Protein AF-A0A1H8DHW6-F1 (afdb_monomer)

Solvent-accessible surface area (backbone atoms only — not comparable to full-atom values): 16477 Å² total; per-residue (Å²): 138,84,84,82,81,83,79,81,78,80,80,76,84,73,83,72,82,69,80,71,94,59,62,67,51,72,72,37,67,59,68,82,44,75,45,53,54,30,43,64,48,101,46,57,50,52,42,56,65,79,41,54,76,14,34,37,34,41,39,37,49,48,101,82,37,61,50,39,66,55,41,48,68,57,51,52,50,49,44,64,73,52,37,82,56,40,43,66,33,37,35,24,57,67,58,52,59,70,58,52,50,50,51,41,51,53,31,40,76,71,77,54,64,71,70,62,27,27,33,33,54,49,74,60,63,57,57,38,49,73,76,95,56,80,39,34,29,40,34,26,41,35,82,37,28,28,52,43,60,36,42,62,86,65,76,41,70,67,51,50,54,43,42,71,73,66,70,50,72,70,93,63,83,52,68,66,82,78,63,89,80,53,95,79,63,79,87,72,72,87,74,74,82,64,87,79,71,82,76,95,66,88,71,76,82,77,84,79,84,89,71,79,82,50,95,54,50,63,72,43,81,45,82,47,86,63,68,99,86,51,82,46,77,46,74,35,67,58,53,70,69,57,49,50,51,55,51,52,53,50,34,53,74,71,72,46,75,73,69,81,82,80,78,82,128

Secondary structure (DSSP, 8-state):
-----------------PPPSS---TTPBPP--EE-SEESSSSS-EEGGGGTTSEEEEEE--TT-HHHHHHHHHHHHHHHHHGGGEEEEEE--SS-HHHHHHHHHHHHHTT----S-EE-S-SSHHHHS--SSSSEEEEE-TTSBEEEEE-GGG--HHHHHHHHHH------------S---SS--S--SS---SSS--SS-------------TTS-SEEEEEE-STT-EEEEEES--HHHHHHHHHHHHHHTT----GGG---

Sequence (265 aa):
MMLCMEMFGIGANSYAQTKPSRALQIGDTVPNLSLGTIINYKKKSAQIKDFQGKMLILDFWTTTCGGCLASFPKLQHLQKKFGDRIQMMLVTDYKDKAYNQAFFNKRKKIGKPVTLPSVVEDTLLKQYFPIDGLPHVVWIDGRSVVRAITNGSTLTEDHILEMLKNAVVPTFRMKKKLVKFDRHTLENPYIIRYPEGKPEHGLPGIRSVFTGYIDSLHNRMYYLHQRADFTRIFFSNTSVPEMVRQIGALAYFSGDSLSADYLTY

Nearest PDB structures (foldseek):
  5xbr-assembly1_A  TM=7.738E-01  e=2.255E-06  Pyrococcus horikoshii OT3
  4pq1-assembly1_A  TM=7.530E-01  e=5.062E-06  Corynebacterium diphtheriae NCTC 13129
  6p0w-assembly1_A-2  TM=7.476E-01  e=1.136E-05  Pseudomonas aeruginosa UCBPP-PA14
  1o81-assembly1_A  TM=6.791E-01  e=6.894E-05  Crithidia fasciculata
  1o8x-assembly1_A  TM=6.814E-01  e=1.134E-04  Crithidia fasciculata

pLDDT: mean 72.98, std 23.02, range [27.52, 97.81]

Radius of gyration: 24.12 Å; Cα contacts (8 Å, |Δi|>4): 334; chains: 1; bounding box: 50×52×105 Å

Foldseek 3Di:
DDDDDDDPDPPPPPPPPDQDPAADDAFDFDPFDKLAQKDLDPDRIDTLLVLAQAKEKEWEDDLPPQLSLLCQVVVVVLCVVCPSNYAYEYEYLYDDPVVVVVSQVVCVVVVRHRNHMYRYNDDHVCSNPPDPDPRWMWIAHSRRGTRAIAHSVCPDPVQSVVCSPPVHHPPHPGPPPPDPPDPPDPPDQPDDPDPDDDDPDDDAPDRDDDDDADPSDDFDWDWDDDDDPHIDIDTHRADPLRVVVVVQVVCVVVVNNPDPPPPDD

Structure (mmCIF, N/CA/C/O backbone):
data_AF-A0A1H8DHW6-F1
#
_entry.id   AF-A0A1H8DHW6-F1
#
loop_
_atom_site.group_PDB
_atom_site.id
_atom_site.type_symbol
_atom_site.label_atom_id
_atom_site.label_alt_id
_atom_site.label_comp_id
_atom_site.label_asym_id
_atom_site.label_entity_id
_atom_site.label_seq_id
_atom_site.pdbx_PDB_ins_code
_atom_site.Cartn_x
_atom_site.Cartn_y
_atom_site.Cartn_z
_atom_site.occupancy
_atom_site.B_iso_or_equiv
_atom_site.auth_seq_id
_atom_site.auth_comp_id
_atom_site.auth_asym_id
_atom_site.auth_atom_id
_atom_site.pdbx_PDB_model_num
ATOM 1 N N . MET A 1 1 ? -0.323 -4.929 65.716 1.00 37.78 1 MET A N 1
ATOM 2 C CA . MET A 1 1 ? 0.746 -4.434 64.824 1.00 37.78 1 MET A CA 1
ATOM 3 C C . MET A 1 1 ? 0.341 -4.802 63.403 1.00 37.78 1 MET A C 1
ATOM 5 O O . MET A 1 1 ? 0.378 -5.973 63.060 1.00 37.78 1 MET A O 1
ATOM 9 N N . MET A 1 2 ? -0.223 -3.850 62.658 1.00 38.09 2 MET A N 1
ATOM 10 C CA . MET A 1 2 ? -0.861 -4.070 61.354 1.00 38.09 2 MET A CA 1
ATOM 11 C C . MET A 1 2 ? 0.156 -3.703 60.267 1.00 38.09 2 MET A C 1
ATOM 13 O O . MET A 1 2 ? 0.529 -2.540 60.152 1.00 38.09 2 MET A O 1
ATOM 17 N N . LEU A 1 3 ? 0.677 -4.701 59.550 1.00 33.00 3 LEU A N 1
ATOM 18 C CA . LEU A 1 3 ? 1.643 -4.501 58.467 1.00 33.00 3 LEU A CA 1
ATOM 19 C C . LEU A 1 3 ? 0.874 -4.139 57.183 1.00 33.00 3 LEU A C 1
ATOM 21 O O . LEU A 1 3 ? 0.298 -5.014 56.539 1.00 33.00 3 LEU A O 1
ATOM 25 N N . CYS A 1 4 ? 0.847 -2.856 56.817 1.00 35.75 4 CYS A N 1
ATOM 26 C CA . CYS A 1 4 ? 0.472 -2.424 55.469 1.00 35.75 4 CYS A CA 1
ATOM 27 C C . CYS A 1 4 ? 1.682 -2.613 54.549 1.00 35.75 4 CYS A C 1
ATOM 29 O O . CYS A 1 4 ? 2.698 -1.943 54.716 1.00 35.75 4 CYS A O 1
ATOM 31 N N . MET A 1 5 ? 1.576 -3.532 53.591 1.00 36.72 5 MET A N 1
ATOM 32 C CA . MET A 1 5 ? 2.580 -3.732 52.550 1.00 36.72 5 MET A CA 1
ATOM 33 C C . MET A 1 5 ? 2.103 -3.018 51.283 1.00 36.72 5 MET A C 1
ATOM 35 O O . MET A 1 5 ? 1.249 -3.524 50.558 1.00 36.72 5 MET A O 1
ATOM 39 N N . GLU A 1 6 ? 2.614 -1.813 51.041 1.00 38.31 6 GLU A N 1
ATOM 40 C CA . GLU A 1 6 ? 2.371 -1.091 49.793 1.00 38.31 6 GLU A CA 1
ATOM 41 C C . GLU A 1 6 ? 3.211 -1.716 48.674 1.00 38.31 6 GLU A C 1
ATOM 43 O O . GLU A 1 6 ? 4.436 -1.592 48.640 1.00 38.31 6 GLU A O 1
ATOM 48 N N . MET A 1 7 ? 2.556 -2.412 47.743 1.00 38.88 7 MET A N 1
ATOM 49 C CA . MET A 1 7 ? 3.197 -2.830 46.499 1.00 38.88 7 MET A CA 1
ATOM 50 C C . MET A 1 7 ? 3.196 -1.666 45.507 1.00 38.88 7 MET A C 1
ATOM 52 O O . MET A 1 7 ? 2.199 -1.403 44.836 1.00 38.88 7 MET A O 1
ATOM 56 N N . PHE A 1 8 ? 4.342 -1.002 45.366 1.00 40.97 8 PHE A N 1
ATOM 57 C CA . PHE A 1 8 ? 4.616 -0.154 44.210 1.00 40.97 8 PHE A CA 1
ATOM 58 C C . PHE A 1 8 ? 4.794 -1.036 42.967 1.00 40.97 8 PHE A C 1
ATOM 60 O O . PHE A 1 8 ? 5.853 -1.615 42.725 1.00 40.97 8 PHE A O 1
ATOM 67 N N . GLY A 1 9 ? 3.731 -1.156 42.172 1.00 37.03 9 GLY A N 1
ATOM 68 C CA . GLY A 1 9 ? 3.780 -1.785 40.858 1.00 37.03 9 GLY A CA 1
ATOM 69 C C . GLY A 1 9 ? 4.560 -0.916 39.873 1.00 37.03 9 GLY A C 1
ATOM 70 O O . GLY A 1 9 ? 4.046 0.082 39.372 1.00 37.03 9 GLY A O 1
ATOM 71 N N . ILE A 1 10 ? 5.797 -1.303 39.562 1.00 45.41 10 ILE A N 1
ATOM 72 C CA . ILE A 1 10 ? 6.565 -0.713 38.461 1.00 45.41 10 ILE A CA 1
ATOM 73 C C . ILE A 1 10 ? 5.971 -1.238 37.148 1.00 45.41 10 ILE A C 1
ATOM 75 O O . ILE A 1 10 ? 6.284 -2.334 36.686 1.00 45.41 10 ILE A O 1
ATOM 79 N N . GLY A 1 11 ? 5.081 -0.452 36.544 1.00 42.06 11 GLY A N 1
ATOM 80 C CA . GLY A 1 11 ? 4.550 -0.698 35.205 1.00 42.06 11 GLY A CA 1
ATOM 81 C C . GLY A 1 11 ? 5.597 -0.410 34.130 1.00 42.06 11 GLY A C 1
ATOM 82 O O . GLY A 1 11 ? 5.591 0.657 33.521 1.00 42.06 11 GLY A O 1
ATOM 83 N N . ALA A 1 12 ? 6.492 -1.360 33.867 1.00 39.69 12 ALA A N 1
ATOM 84 C CA . ALA A 1 12 ? 7.371 -1.305 32.706 1.00 39.69 12 ALA A CA 1
ATOM 85 C C . ALA A 1 12 ? 6.603 -1.753 31.448 1.00 39.69 12 ALA A C 1
ATOM 87 O O . ALA A 1 12 ? 6.601 -2.928 31.087 1.00 39.69 12 ALA A O 1
ATOM 88 N N . ASN A 1 13 ? 5.967 -0.812 30.743 1.00 42.09 13 ASN A N 1
ATOM 89 C CA . ASN A 1 13 ? 5.524 -1.026 29.361 1.00 42.09 13 ASN A CA 1
AT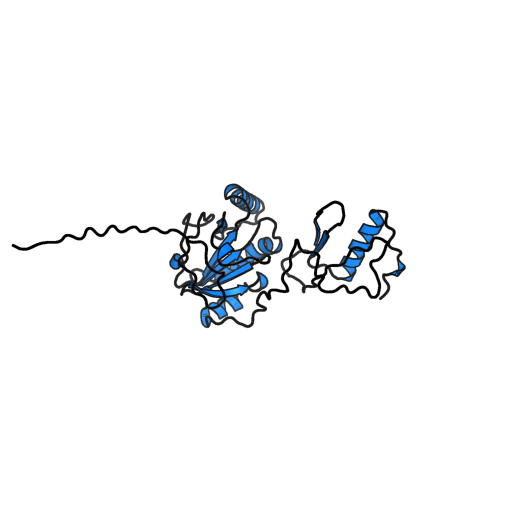OM 90 C C . ASN A 1 13 ? 6.747 -1.042 28.428 1.00 42.09 13 ASN A C 1
ATOM 92 O O . ASN A 1 13 ? 7.007 -0.090 27.693 1.00 42.09 13 ASN A O 1
ATOM 96 N N . SER A 1 14 ? 7.517 -2.129 28.466 1.00 32.84 14 SER A N 1
ATOM 97 C CA . SER A 1 14 ? 8.557 -2.397 27.476 1.00 32.84 14 SER A CA 1
ATOM 98 C C . SER A 1 14 ? 7.906 -2.998 26.230 1.00 32.84 14 SER A C 1
ATOM 100 O O . SER A 1 14 ? 7.757 -4.211 26.107 1.00 32.84 14 SER A O 1
ATOM 102 N N . TYR A 1 15 ? 7.511 -2.151 25.276 1.00 46.34 15 TYR A N 1
ATOM 103 C CA . TYR A 1 15 ? 7.209 -2.595 23.911 1.00 46.34 15 TYR A CA 1
ATOM 104 C C . TYR A 1 15 ? 8.523 -2.854 23.162 1.00 46.34 15 TYR A C 1
ATOM 106 O O . TYR A 1 15 ? 8.854 -2.177 22.190 1.00 46.34 15 TYR A O 1
ATOM 114 N N . ALA A 1 16 ? 9.293 -3.834 23.630 1.00 37.75 16 ALA A N 1
ATOM 115 C CA . ALA A 1 16 ? 10.379 -4.403 22.855 1.00 37.75 16 ALA A CA 1
ATOM 116 C C . ALA A 1 16 ? 9.738 -5.206 21.715 1.00 37.75 16 ALA A C 1
ATOM 118 O O . ALA A 1 16 ? 9.224 -6.303 21.925 1.00 37.75 16 ALA A O 1
ATOM 119 N N . GLN A 1 17 ? 9.686 -4.628 20.513 1.00 58.41 17 GLN A N 1
ATOM 120 C CA . GLN A 1 17 ? 9.192 -5.327 19.329 1.00 58.41 17 GLN A CA 1
ATOM 121 C C . GLN A 1 17 ? 10.202 -6.409 18.952 1.00 58.41 17 GLN A C 1
ATOM 123 O O . GLN A 1 17 ? 11.180 -6.166 18.247 1.00 58.41 17 GLN A O 1
ATOM 128 N N . THR A 1 18 ? 9.982 -7.609 19.478 1.00 54.44 18 THR A N 1
ATOM 129 C CA . THR A 1 18 ? 10.734 -8.798 19.110 1.00 54.44 18 THR A CA 1
ATOM 130 C C . THR A 1 18 ? 10.483 -9.110 17.637 1.00 54.44 18 THR A C 1
ATOM 132 O O . THR A 1 18 ? 9.350 -9.088 17.148 1.00 54.44 18 THR A O 1
ATOM 135 N N . LYS A 1 19 ? 11.572 -9.377 16.910 1.00 60.03 19 LYS A N 1
ATOM 136 C CA . LYS A 1 19 ? 11.536 -9.922 15.550 1.00 60.03 19 LYS A CA 1
ATOM 137 C C . LYS A 1 19 ? 10.576 -11.126 15.533 1.00 60.03 19 LYS A C 1
ATOM 139 O O . LYS A 1 19 ? 10.702 -11.979 16.416 1.00 60.03 19 LYS A O 1
ATOM 144 N N . PRO A 1 20 ? 9.631 -11.217 14.581 1.00 70.25 20 PRO A N 1
ATOM 145 C CA . PRO A 1 20 ? 8.668 -12.303 14.575 1.00 70.25 20 PRO A CA 1
ATOM 146 C C . PRO A 1 20 ? 9.376 -13.644 14.410 1.00 70.25 20 PRO A C 1
ATOM 148 O O . PRO A 1 20 ? 10.281 -13.784 13.585 1.00 70.25 20 PRO A O 1
ATOM 151 N N . SER A 1 21 ? 8.938 -14.641 15.179 1.00 75.31 21 SER A N 1
ATOM 152 C CA . SER A 1 21 ? 9.443 -16.014 15.081 1.00 75.31 21 SER A CA 1
ATOM 153 C C . SER A 1 21 ? 9.066 -16.681 13.754 1.00 75.31 21 SER A C 1
ATOM 155 O O . SER A 1 21 ? 9.771 -17.580 13.297 1.00 75.31 21 SER A O 1
ATOM 157 N N . ARG A 1 22 ? 7.978 -16.231 13.111 1.00 87.75 22 ARG A N 1
ATOM 158 C CA . ARG A 1 22 ? 7.537 -16.670 11.780 1.00 87.75 22 ARG A CA 1
ATOM 159 C C . ARG A 1 22 ? 6.710 -15.605 11.056 1.00 87.75 22 ARG A C 1
ATOM 161 O O . ARG A 1 22 ? 6.122 -14.732 11.688 1.00 87.75 22 ARG A O 1
ATOM 168 N N . ALA A 1 23 ? 6.603 -15.743 9.736 1.00 89.75 23 ALA A N 1
ATOM 169 C CA . ALA A 1 23 ? 5.657 -14.985 8.919 1.00 89.75 23 ALA A CA 1
ATOM 170 C C . ALA A 1 23 ? 4.196 -15.353 9.241 1.00 89.75 23 ALA A C 1
ATOM 172 O O . ALA A 1 23 ? 3.909 -16.503 9.602 1.00 89.75 23 ALA A O 1
ATOM 173 N N . LEU A 1 24 ? 3.284 -14.391 9.074 1.00 91.00 24 LEU A N 1
ATOM 174 C CA . LEU A 1 24 ? 1.843 -14.606 9.213 1.00 91.00 24 LEU A CA 1
ATOM 175 C C . LEU A 1 24 ? 1.274 -15.263 7.963 1.00 91.00 24 LEU A C 1
ATOM 177 O O . LEU A 1 24 ? 1.704 -15.016 6.835 1.00 91.00 24 LEU A O 1
ATOM 181 N N . GLN A 1 25 ? 0.274 -16.095 8.192 1.00 88.31 25 GLN A N 1
ATOM 182 C CA . GLN A 1 25 ? -0.481 -16.816 7.188 1.00 88.31 25 GLN A CA 1
ATOM 183 C C . GLN A 1 25 ? -1.948 -16.401 7.247 1.00 88.31 25 GLN A C 1
ATOM 185 O O . GLN A 1 25 ? -2.399 -15.720 8.168 1.00 88.31 25 GLN A O 1
ATOM 190 N N . ILE A 1 26 ? -2.708 -16.823 6.242 1.00 89.44 26 ILE A N 1
ATOM 191 C CA . ILE A 1 26 ? -4.159 -16.654 6.239 1.00 89.44 26 ILE A CA 1
ATOM 192 C C . ILE A 1 26 ? -4.746 -17.376 7.457 1.00 89.44 26 ILE A C 1
ATOM 194 O O . ILE A 1 26 ? -4.406 -18.524 7.726 1.00 89.44 26 ILE A O 1
ATOM 198 N N . GLY A 1 27 ? -5.624 -16.687 8.181 1.00 88.81 27 GLY A N 1
ATOM 199 C CA . GLY A 1 27 ? -6.228 -17.150 9.426 1.00 88.81 27 GLY A CA 1
ATOM 200 C C . GLY A 1 27 ? -5.493 -16.699 10.688 1.00 88.81 27 GLY A C 1
ATOM 201 O O . GLY A 1 27 ? -6.107 -16.703 11.753 1.00 88.81 27 GLY A O 1
ATOM 202 N N . ASP A 1 28 ? -4.237 -16.251 10.591 1.00 92.19 28 ASP A N 1
ATOM 203 C CA . ASP A 1 28 ? -3.515 -15.739 11.756 1.00 92.19 28 ASP A CA 1
ATOM 204 C C . ASP A 1 28 ? -4.055 -14.373 12.199 1.00 92.19 28 ASP A C 1
ATOM 206 O O . ASP A 1 28 ? -4.372 -13.501 11.383 1.00 92.19 28 ASP A O 1
ATOM 210 N N . THR A 1 29 ? -4.077 -14.154 13.512 1.00 94.38 29 THR A N 1
ATOM 211 C CA . THR A 1 29 ? -4.293 -12.826 14.088 1.00 94.38 29 THR A CA 1
ATOM 212 C C . THR A 1 29 ? -3.007 -12.013 13.986 1.00 94.38 29 THR A C 1
ATOM 214 O O . THR A 1 29 ? -1.956 -12.415 14.484 1.00 94.38 29 THR A O 1
ATOM 217 N N . VAL A 1 30 ? -3.095 -10.841 13.364 1.00 94.75 30 VAL A N 1
ATOM 218 C CA . VAL A 1 30 ? -2.014 -9.861 13.308 1.00 94.75 30 VAL A CA 1
ATOM 219 C C . VAL A 1 30 ? -1.821 -9.282 14.713 1.00 94.75 30 VAL A C 1
ATOM 221 O O . VAL A 1 30 ? -2.775 -8.728 15.273 1.00 94.75 30 VAL A O 1
ATOM 224 N N . PRO A 1 31 ? -0.611 -9.370 15.300 1.00 93.94 31 PRO A N 1
ATOM 225 C CA . PRO A 1 31 ? -0.318 -8.710 16.565 1.00 93.94 31 PRO A CA 1
ATOM 226 C C . PRO A 1 31 ? -0.576 -7.203 16.472 1.00 93.94 31 PRO A C 1
ATOM 228 O O . PRO A 1 31 ? -0.636 -6.630 15.383 1.00 93.94 31 PRO A O 1
ATOM 231 N N . ASN A 1 32 ? -0.692 -6.520 17.610 1.00 94.25 32 ASN A N 1
ATOM 232 C CA . ASN A 1 32 ? -0.847 -5.069 17.583 1.00 94.25 32 ASN A CA 1
ATOM 233 C C . ASN A 1 32 ? 0.479 -4.371 17.219 1.00 94.25 32 ASN A C 1
ATOM 235 O O . ASN A 1 32 ? 1.215 -3.909 18.090 1.00 94.25 32 ASN A O 1
ATOM 239 N N . LEU A 1 33 ? 0.787 -4.325 15.923 1.00 92.75 33 LEU A N 1
ATOM 240 C CA . LEU A 1 33 ? 2.006 -3.738 15.376 1.00 92.75 33 LEU A CA 1
ATOM 241 C C . LEU A 1 33 ? 1.889 -2.215 15.276 1.00 92.75 33 LEU A C 1
ATOM 243 O O . LEU A 1 33 ? 0.815 -1.680 14.991 1.00 92.75 33 LEU A O 1
ATOM 247 N N . SER A 1 34 ? 3.014 -1.525 15.468 1.00 92.38 34 SER A N 1
ATOM 248 C CA . SER A 1 34 ? 3.116 -0.087 15.215 1.00 92.38 34 SER A CA 1
ATOM 249 C C . SER A 1 34 ? 3.425 0.163 13.741 1.00 92.38 34 SER A C 1
ATOM 251 O O . SER A 1 34 ? 4.427 -0.321 13.219 1.00 92.38 34 SER A O 1
ATOM 253 N N . LEU A 1 35 ? 2.572 0.938 13.081 1.00 92.94 35 LEU A N 1
ATOM 254 C CA . LEU A 1 35 ? 2.800 1.496 11.757 1.00 92.94 35 LEU A CA 1
ATOM 255 C C . LEU A 1 35 ? 3.593 2.799 11.914 1.00 92.94 35 LEU A C 1
ATOM 257 O O . LEU A 1 35 ? 3.033 3.860 12.213 1.00 92.94 35 LEU A O 1
ATOM 261 N N . GLY A 1 36 ? 4.914 2.684 11.770 1.00 87.38 36 GLY A N 1
ATOM 262 C CA . GLY A 1 36 ? 5.856 3.802 11.836 1.00 87.38 36 GLY A CA 1
ATOM 263 C C . GLY A 1 36 ? 5.773 4.718 10.614 1.00 87.38 36 GLY A C 1
ATOM 264 O O . GLY A 1 36 ? 5.263 4.323 9.574 1.00 87.38 36 GLY A O 1
ATOM 265 N N . THR A 1 37 ? 6.248 5.956 10.769 1.00 94.62 37 THR A N 1
ATOM 266 C CA . THR A 1 37 ? 6.405 6.976 9.716 1.00 94.62 37 THR A CA 1
ATOM 267 C C . THR A 1 37 ? 5.334 6.940 8.619 1.00 94.62 37 THR A C 1
ATOM 269 O O . THR A 1 37 ? 5.563 6.505 7.492 1.00 94.62 37 THR A O 1
ATOM 272 N N . ILE A 1 38 ? 4.148 7.453 8.934 1.00 96.88 38 ILE A N 1
ATOM 273 C CA . ILE A 1 38 ? 3.051 7.571 7.974 1.00 96.88 38 ILE A CA 1
ATOM 274 C C . ILE A 1 38 ? 3.062 8.963 7.336 1.00 96.88 38 ILE A C 1
ATOM 276 O O . ILE A 1 38 ? 3.099 9.986 8.028 1.00 96.88 38 ILE A O 1
ATOM 280 N N . ILE A 1 39 ? 2.999 9.003 6.007 1.00 96.00 39 ILE A N 1
ATOM 281 C CA . ILE A 1 39 ? 2.782 10.214 5.206 1.00 96.00 39 ILE A CA 1
ATOM 282 C C . ILE A 1 39 ? 1.391 10.194 4.565 1.00 96.00 39 ILE A C 1
ATOM 284 O O . ILE A 1 39 ? 0.783 9.135 4.421 1.00 96.00 39 ILE A O 1
ATOM 288 N N . ASN A 1 40 ? 0.878 11.371 4.189 1.00 94.12 40 ASN A N 1
ATOM 289 C CA . ASN A 1 40 ? -0.479 11.552 3.646 1.00 94.12 40 ASN A CA 1
ATOM 290 C C . ASN A 1 40 ? -1.590 11.008 4.563 1.00 94.12 40 ASN A C 1
ATOM 292 O O . ASN A 1 40 ? -2.617 10.517 4.101 1.00 94.12 40 ASN A O 1
ATOM 296 N N . TYR A 1 41 ? -1.386 11.099 5.877 1.00 95.38 41 TYR A N 1
ATOM 297 C CA . TYR A 1 41 ? -2.359 10.684 6.878 1.00 95.38 41 TYR A CA 1
ATOM 298 C C . TYR A 1 41 ? -2.479 11.721 7.987 1.00 95.38 41 TYR A C 1
ATOM 300 O O . TYR A 1 41 ? -1.552 12.487 8.246 1.00 95.38 41 TYR A O 1
ATOM 308 N N . LYS A 1 42 ? -3.627 11.716 8.673 1.00 93.19 42 LYS A N 1
ATOM 309 C CA . LYS A 1 42 ? -3.907 12.617 9.801 1.00 93.19 42 LYS A CA 1
ATOM 310 C C . LYS A 1 42 ? -2.926 12.446 10.966 1.00 93.19 42 LYS A C 1
ATOM 312 O O . LYS A 1 42 ? -2.640 13.404 11.673 1.00 93.19 42 LYS A O 1
ATOM 317 N N . LYS A 1 43 ? -2.413 11.229 11.166 1.00 94.38 43 LYS A N 1
ATOM 318 C CA . LYS A 1 43 ? -1.412 10.899 12.187 1.00 94.38 43 LYS A CA 1
ATOM 319 C C . LYS A 1 43 ? -0.103 10.491 11.512 1.00 94.38 43 LYS A C 1
ATOM 321 O O . LYS A 1 43 ? -0.122 9.889 10.445 1.00 94.38 43 LYS A O 1
ATOM 326 N N . LYS A 1 44 ? 1.028 10.772 12.164 1.00 95.25 44 LYS A N 1
ATOM 327 C CA . LYS A 1 44 ? 2.367 10.360 11.695 1.00 95.25 44 LYS A CA 1
ATOM 328 C C . LYS A 1 44 ? 2.705 8.900 12.025 1.00 95.25 44 LYS A C 1
ATOM 330 O O . LYS A 1 44 ? 3.724 8.397 11.565 1.00 95.25 44 LYS A O 1
ATOM 335 N N . SER A 1 45 ? 1.873 8.242 12.823 1.00 95.31 45 SER A N 1
ATOM 336 C CA . SER A 1 45 ? 1.957 6.828 13.182 1.00 95.31 45 SER A CA 1
ATOM 337 C C . SER A 1 45 ? 0.563 6.305 13.536 1.00 95.31 45 SER A C 1
ATOM 339 O O . SER A 1 45 ? -0.354 7.086 13.817 1.00 95.31 45 SER A O 1
ATOM 341 N N . ALA A 1 46 ? 0.396 4.990 13.490 1.00 96.06 46 ALA A N 1
ATOM 342 C CA . ALA A 1 46 ? -0.824 4.295 13.889 1.00 96.06 46 ALA A CA 1
ATOM 343 C C . ALA A 1 46 ? -0.470 2.906 14.426 1.00 96.06 46 ALA A C 1
ATOM 345 O O . ALA A 1 46 ? 0.672 2.469 14.321 1.00 96.06 46 ALA A O 1
ATOM 346 N N . GLN A 1 47 ? -1.440 2.195 14.979 1.00 95.69 47 GLN A N 1
ATOM 347 C CA . GLN A 1 47 ? -1.307 0.785 15.332 1.00 95.69 47 GLN A CA 1
ATOM 348 C C . GLN A 1 47 ? -2.335 -0.051 14.572 1.00 95.69 47 GLN A C 1
ATOM 350 O O . GLN A 1 47 ? -3.375 0.469 14.177 1.00 95.69 47 GLN A O 1
ATOM 355 N N . ILE A 1 48 ? -2.085 -1.351 14.393 1.00 94.38 48 ILE A N 1
ATOM 356 C CA . ILE A 1 48 ? -3.057 -2.251 13.742 1.00 94.38 48 ILE A CA 1
ATOM 357 C C . ILE A 1 48 ? -4.428 -2.171 14.430 1.00 94.38 48 ILE A C 1
ATOM 359 O O . ILE A 1 48 ? -5.451 -2.111 13.749 1.00 94.38 48 ILE A O 1
ATOM 363 N N . LYS A 1 49 ? -4.463 -2.069 15.768 1.00 94.25 49 LYS A N 1
ATOM 364 C CA . LYS A 1 49 ? -5.723 -1.938 16.513 1.00 94.25 49 LYS A CA 1
ATOM 365 C C . LYS A 1 49 ? -6.508 -0.653 16.225 1.00 94.25 49 LYS A C 1
ATOM 367 O O . LYS A 1 49 ? -7.713 -0.640 16.447 1.00 94.25 49 LYS A O 1
ATOM 372 N N . ASP A 1 50 ? -5.870 0.402 15.706 1.00 95.06 50 ASP A N 1
ATOM 373 C CA . ASP A 1 50 ? -6.559 1.654 15.350 1.00 95.06 50 ASP A CA 1
ATOM 374 C C . ASP A 1 50 ? -7.551 1.462 14.188 1.00 95.06 50 ASP A C 1
ATOM 376 O O . ASP A 1 50 ? -8.371 2.341 13.918 1.00 95.06 50 ASP A O 1
ATOM 380 N N . PHE A 1 51 ? -7.470 0.323 13.493 1.00 95.12 51 PHE A N 1
ATOM 381 C CA . PHE A 1 51 ? -8.322 -0.040 12.364 1.00 95.12 51 PHE A CA 1
ATOM 382 C C . PHE A 1 51 ? -9.322 -1.155 12.699 1.00 95.12 51 PHE A C 1
ATOM 384 O O . PHE A 1 51 ? -9.961 -1.688 11.794 1.00 95.12 51 PHE A O 1
ATOM 391 N N . GLN A 1 52 ? -9.490 -1.505 13.981 1.00 93.38 52 GLN A N 1
ATOM 392 C CA . GLN A 1 52 ? -10.515 -2.461 14.405 1.00 93.38 52 GLN A CA 1
ATOM 393 C C . GLN A 1 52 ? -11.912 -2.038 13.935 1.00 93.38 52 GLN A C 1
ATOM 395 O O . GLN A 1 52 ? -12.243 -0.854 13.860 1.00 93.38 52 GLN A O 1
ATOM 400 N N . GLY A 1 53 ? -12.727 -3.028 13.575 1.00 93.69 53 GLY A N 1
ATOM 401 C CA . GLY A 1 53 ? -14.045 -2.820 12.970 1.00 93.69 53 GLY A CA 1
ATOM 402 C C . GLY A 1 53 ? -14.022 -2.396 11.495 1.00 93.69 53 GLY A C 1
ATOM 403 O O . GLY A 1 53 ? -15.077 -2.375 10.866 1.00 93.69 53 GLY A O 1
ATOM 404 N N . LYS A 1 54 ? -12.848 -2.111 10.916 1.00 94.88 54 LYS A N 1
ATOM 405 C CA . LYS A 1 54 ? -12.671 -1.799 9.491 1.00 94.88 54 LYS A CA 1
ATOM 406 C C . LYS A 1 54 ? -11.852 -2.886 8.810 1.00 94.88 54 LYS A C 1
ATOM 408 O O . LYS A 1 54 ? -11.043 -3.559 9.439 1.00 94.88 54 LYS A O 1
ATOM 413 N N . MET A 1 55 ? -12.019 -3.033 7.502 1.00 95.56 55 MET A N 1
ATOM 414 C CA . MET A 1 55 ? -11.107 -3.855 6.714 1.00 95.56 55 MET A CA 1
ATOM 415 C C . MET A 1 55 ? -9.827 -3.080 6.415 1.00 95.56 55 MET A C 1
ATOM 417 O O . MET A 1 55 ? -9.856 -2.106 5.665 1.00 95.56 55 MET A O 1
ATOM 421 N N . LEU A 1 56 ? -8.704 -3.512 6.974 1.00 97.19 56 LEU A N 1
ATOM 422 C CA . LEU A 1 56 ? -7.398 -2.934 6.695 1.00 97.19 56 LEU A CA 1
ATOM 423 C C . LEU A 1 56 ? -6.760 -3.652 5.500 1.00 97.19 56 LEU A C 1
ATOM 425 O O . LEU A 1 56 ? -6.560 -4.864 5.513 1.00 97.19 56 LEU A O 1
ATOM 429 N N . ILE A 1 57 ? -6.428 -2.892 4.463 1.00 97.25 57 ILE A N 1
ATOM 430 C CA . ILE A 1 57 ? -5.796 -3.377 3.238 1.00 97.25 57 ILE A CA 1
ATOM 431 C C . ILE A 1 57 ? -4.404 -2.757 3.158 1.00 97.25 57 ILE A C 1
ATOM 433 O O . ILE A 1 57 ? -4.275 -1.540 3.017 1.00 97.25 57 ILE A O 1
ATOM 437 N N . LEU A 1 58 ? -3.370 -3.591 3.239 1.00 97.44 58 LEU A N 1
ATOM 438 C CA . LEU A 1 58 ? -1.977 -3.179 3.079 1.00 97.44 58 LEU A CA 1
ATOM 439 C C . LEU A 1 58 ? -1.541 -3.475 1.641 1.00 97.44 58 LEU A C 1
ATOM 441 O O . LEU A 1 58 ? -1.491 -4.642 1.258 1.00 97.44 58 LEU A O 1
ATOM 445 N N . ASP A 1 59 ? -1.225 -2.447 0.856 1.00 96.25 59 ASP A N 1
ATOM 446 C CA . ASP A 1 59 ? -0.681 -2.596 -0.501 1.00 96.25 59 ASP A CA 1
ATOM 447 C C . ASP A 1 59 ? 0.798 -2.201 -0.510 1.00 96.25 59 ASP A C 1
ATOM 449 O O . ASP A 1 59 ? 1.162 -1.031 -0.343 1.00 96.25 59 ASP A O 1
ATOM 453 N N . PHE A 1 60 ? 1.659 -3.203 -0.659 1.00 95.62 60 PHE A N 1
ATOM 454 C CA . PHE A 1 60 ? 3.098 -3.022 -0.684 1.00 95.62 60 PHE A CA 1
ATOM 455 C C . PHE A 1 60 ? 3.551 -2.588 -2.077 1.00 95.62 60 PHE A C 1
ATOM 457 O O . PHE A 1 60 ? 3.170 -3.182 -3.089 1.00 95.62 60 PHE A O 1
ATOM 464 N N . TRP A 1 61 ? 4.403 -1.565 -2.138 1.00 94.31 61 TRP A N 1
ATOM 465 C CA . TRP A 1 61 ? 4.797 -0.924 -3.392 1.00 94.31 61 TRP A CA 1
ATOM 466 C C . TRP A 1 61 ? 6.235 -0.393 -3.360 1.00 94.31 61 TRP A C 1
ATOM 468 O O . TRP A 1 61 ? 6.856 -0.269 -2.310 1.00 94.31 61 TRP A O 1
ATOM 478 N N . THR A 1 62 ? 6.763 -0.041 -4.537 1.00 90.50 62 THR A N 1
ATOM 479 C CA . THR A 1 62 ? 8.018 0.715 -4.696 1.00 90.50 62 THR A CA 1
ATOM 480 C C . THR A 1 62 ? 7.853 1.772 -5.786 1.00 90.50 62 THR A C 1
ATOM 482 O O . THR A 1 62 ? 7.001 1.639 -6.672 1.00 90.50 62 THR A O 1
ATOM 485 N N . THR A 1 63 ? 8.701 2.806 -5.792 1.00 87.12 63 THR A N 1
ATOM 486 C CA . THR A 1 63 ? 8.678 3.851 -6.837 1.00 87.12 63 THR A CA 1
ATOM 487 C C . THR A 1 63 ? 9.018 3.326 -8.236 1.00 87.12 63 THR A C 1
ATOM 489 O O . THR A 1 63 ? 8.742 4.004 -9.225 1.00 87.12 63 THR A O 1
ATOM 492 N N . THR A 1 64 ? 9.589 2.123 -8.336 1.00 82.25 64 THR A N 1
ATOM 493 C CA . THR A 1 64 ? 9.955 1.451 -9.591 1.00 82.25 64 THR A CA 1
ATOM 494 C C . THR A 1 64 ? 8.956 0.371 -10.020 1.00 82.25 64 THR A C 1
ATOM 496 O O . THR A 1 64 ? 9.068 -0.167 -11.120 1.00 82.25 64 THR A O 1
ATOM 499 N N . CYS A 1 65 ? 7.948 0.065 -9.199 1.00 83.19 65 CYS A N 1
ATOM 500 C CA . CYS A 1 65 ? 6.920 -0.922 -9.514 1.00 83.19 65 CYS A CA 1
ATOM 501 C C . CYS A 1 65 ? 5.833 -0.316 -10.420 1.00 83.19 65 CYS A C 1
ATOM 503 O O . CYS A 1 65 ? 4.850 0.245 -9.936 1.00 83.19 65 CYS A O 1
ATOM 505 N N . GLY A 1 66 ? 5.971 -0.462 -11.742 1.00 77.88 66 GLY A N 1
ATOM 506 C CA . GLY A 1 66 ? 5.006 0.076 -12.715 1.00 77.88 66 GLY A CA 1
ATOM 507 C C . GLY A 1 66 ? 3.555 -0.347 -12.446 1.00 77.88 66 GLY A C 1
ATOM 508 O O . GLY A 1 66 ? 2.668 0.505 -12.414 1.00 77.88 66 GLY A O 1
ATOM 509 N N . GLY A 1 67 ? 3.331 -1.634 -12.154 1.00 77.56 67 GLY A N 1
ATOM 510 C CA . GLY A 1 67 ? 1.999 -2.168 -11.848 1.00 77.56 67 GLY A CA 1
ATOM 511 C C . GLY A 1 67 ? 1.381 -1.587 -10.571 1.00 77.56 67 GLY A C 1
ATOM 512 O O . GLY A 1 67 ? 0.181 -1.331 -10.538 1.00 77.56 67 GLY A O 1
ATOM 513 N N . CYS A 1 68 ? 2.196 -1.302 -9.549 1.00 86.25 68 CYS A N 1
ATOM 514 C CA . CYS A 1 68 ? 1.746 -0.639 -8.324 1.00 86.25 68 CYS A CA 1
ATOM 515 C C . CYS A 1 68 ? 1.338 0.814 -8.615 1.00 86.25 68 CYS A C 1
ATOM 517 O O . CYS A 1 68 ? 0.285 1.291 -8.210 1.00 86.25 68 CYS A O 1
ATOM 519 N N . LEU A 1 69 ? 2.152 1.539 -9.386 1.00 89.31 69 LEU A N 1
ATOM 520 C CA . LEU A 1 69 ? 1.876 2.944 -9.695 1.00 89.31 69 LEU A CA 1
ATOM 521 C C . LEU A 1 69 ? 0.645 3.145 -10.587 1.00 89.31 69 LEU A C 1
ATOM 523 O O . LEU A 1 69 ? 0.027 4.215 -10.537 1.00 89.31 69 LEU A O 1
ATOM 527 N N . ALA A 1 70 ? 0.330 2.152 -11.418 1.00 87.50 70 ALA A N 1
ATOM 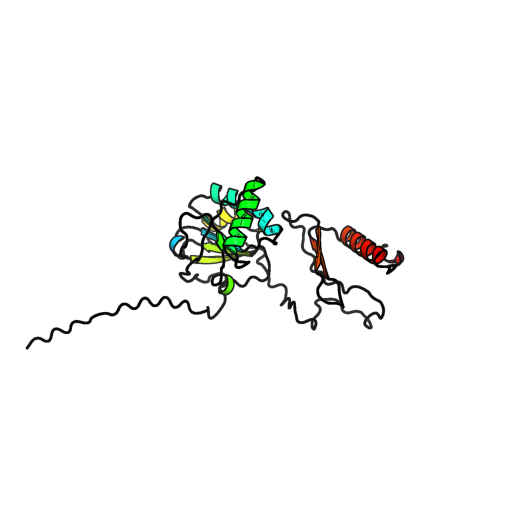528 C CA . ALA A 1 70 ? -0.872 2.117 -12.239 1.00 87.50 70 ALA A CA 1
ATOM 529 C C . ALA A 1 70 ? -2.139 1.823 -11.416 1.00 87.50 70 ALA A C 1
ATOM 531 O O . ALA A 1 70 ? -3.212 2.293 -11.790 1.00 87.50 70 ALA A O 1
ATOM 532 N N . SER A 1 71 ? -2.039 1.117 -10.280 1.00 89.44 71 SER A N 1
ATOM 533 C CA . SER A 1 71 ? -3.206 0.799 -9.443 1.00 89.44 71 SER A CA 1
ATOM 534 C C . SER A 1 71 ? -3.662 1.968 -8.563 1.00 89.44 71 SER A C 1
ATOM 536 O O . SER A 1 71 ? -4.845 2.048 -8.242 1.00 89.44 71 SER A O 1
ATOM 538 N N . PHE A 1 72 ? -2.786 2.916 -8.211 1.00 94.81 72 PHE A N 1
ATOM 539 C CA . PHE A 1 72 ? -3.105 3.994 -7.257 1.00 94.81 72 PHE A CA 1
ATOM 540 C C . PHE A 1 72 ? -4.418 4.759 -7.516 1.00 94.81 72 PHE A C 1
ATOM 542 O O . PHE A 1 72 ? -5.167 4.950 -6.555 1.00 94.81 72 PHE A O 1
ATOM 549 N N . PRO A 1 73 ? -4.767 5.178 -8.752 1.00 95.06 73 PRO A N 1
ATOM 550 C CA . PRO A 1 73 ? -6.047 5.845 -8.998 1.00 95.06 73 PRO A CA 1
ATOM 551 C C . PRO A 1 73 ? -7.252 4.967 -8.638 1.00 95.06 73 PRO A C 1
ATOM 553 O O . PRO A 1 73 ? -8.200 5.444 -8.013 1.00 95.06 73 PRO A O 1
ATOM 556 N N . LYS A 1 74 ? -7.185 3.672 -8.968 1.00 94.56 74 LYS A N 1
ATOM 557 C CA . LYS A 1 74 ? -8.210 2.683 -8.622 1.00 94.56 74 LYS A CA 1
ATOM 558 C C . LYS A 1 74 ? -8.325 2.525 -7.106 1.00 94.56 74 LYS A C 1
ATOM 560 O O . LYS A 1 74 ? -9.430 2.566 -6.578 1.00 94.56 74 LYS A O 1
ATOM 565 N N . LEU A 1 75 ? -7.203 2.414 -6.396 1.00 95.94 75 LEU A N 1
ATOM 566 C CA . LEU A 1 75 ? -7.199 2.302 -4.933 1.00 95.94 75 LEU A CA 1
ATOM 567 C C . LEU A 1 75 ? -7.840 3.524 -4.268 1.00 95.94 75 LEU A C 1
ATOM 569 O O . LEU A 1 75 ? -8.690 3.391 -3.395 1.00 95.94 75 LEU A O 1
ATOM 573 N N . GLN A 1 76 ? -7.504 4.727 -4.735 1.00 96.62 76 GLN A N 1
ATOM 574 C CA . GLN A 1 76 ? -8.118 5.963 -4.239 1.00 96.62 76 GLN A CA 1
ATOM 575 C C . GLN A 1 76 ? -9.628 5.986 -4.454 1.00 96.62 76 GLN A C 1
ATOM 577 O O . GLN A 1 76 ? -10.371 6.394 -3.560 1.00 96.62 76 GLN A O 1
ATOM 582 N N . HIS A 1 77 ? -10.083 5.536 -5.625 1.00 96.88 77 HIS A N 1
ATOM 583 C CA . HIS A 1 77 ? -11.504 5.424 -5.919 1.00 96.88 77 HIS A CA 1
ATOM 584 C C . HIS A 1 77 ? -12.199 4.447 -4.962 1.00 96.88 77 HIS A C 1
ATOM 586 O O . HIS A 1 77 ? -13.223 4.792 -4.376 1.00 96.88 77 HIS A O 1
ATOM 592 N N . LEU A 1 78 ? -11.614 3.268 -4.741 1.00 96.88 78 LEU A N 1
ATOM 593 C CA . LEU A 1 78 ? -12.153 2.264 -3.825 1.00 96.88 78 LEU A CA 1
ATOM 594 C C . LEU A 1 78 ? -12.185 2.779 -2.375 1.00 96.88 78 LEU A C 1
ATOM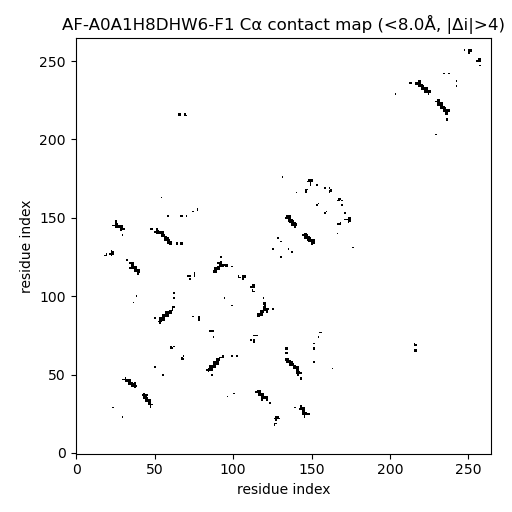 596 O O . LEU A 1 78 ? -13.226 2.692 -1.730 1.00 96.88 78 LEU A O 1
ATOM 600 N N . GLN A 1 79 ? -11.113 3.402 -1.875 1.00 97.62 79 GLN A N 1
ATOM 601 C CA . GLN A 1 79 ? -11.113 4.029 -0.546 1.00 97.62 79 GLN A CA 1
ATOM 602 C C . GLN A 1 79 ? -12.227 5.074 -0.407 1.00 97.62 79 GLN A C 1
ATOM 604 O O . GLN A 1 79 ? -12.919 5.098 0.611 1.00 97.62 79 GLN A O 1
ATOM 609 N N . LYS A 1 80 ? -12.424 5.927 -1.422 1.00 97.50 80 LYS A N 1
ATOM 610 C CA . LYS A 1 80 ? -13.498 6.931 -1.419 1.00 97.50 80 LYS A CA 1
ATOM 611 C C . LYS A 1 80 ? -14.881 6.276 -1.409 1.00 97.50 80 LYS A C 1
ATOM 613 O O . LYS A 1 80 ? -15.758 6.726 -0.683 1.00 97.50 80 LYS A O 1
ATOM 618 N N . LYS A 1 81 ? -15.071 5.223 -2.206 1.00 97.38 81 LYS A N 1
ATOM 619 C CA . LYS A 1 81 ? -16.352 4.526 -2.364 1.00 97.38 81 LYS A CA 1
ATOM 620 C C . LYS A 1 81 ? -16.769 3.754 -1.114 1.00 97.38 81 LYS A C 1
ATOM 622 O O . LYS A 1 81 ? -17.936 3.773 -0.733 1.00 97.38 81 LYS A O 1
ATOM 627 N N . PHE A 1 82 ? -15.831 3.060 -0.479 1.00 96.88 82 PHE A N 1
ATOM 628 C CA . PHE A 1 82 ? -16.120 2.248 0.702 1.00 96.88 82 PHE A CA 1
ATOM 629 C C . PHE A 1 82 ? -16.021 3.025 2.016 1.00 96.88 82 PHE A C 1
ATOM 631 O O . PHE A 1 82 ? -16.579 2.565 3.017 1.00 96.88 82 PHE A O 1
ATOM 638 N N . GLY A 1 83 ? -15.384 4.200 1.998 1.00 96.12 83 GLY A N 1
ATOM 639 C CA . GLY A 1 83 ? -15.314 5.116 3.130 1.00 96.12 83 GLY A CA 1
ATOM 640 C C . GLY A 1 83 ? -14.749 4.431 4.368 1.00 96.12 83 GLY A C 1
ATOM 641 O O . GLY A 1 83 ? -13.767 3.701 4.286 1.00 96.12 83 GLY A O 1
ATOM 642 N N . ASP A 1 84 ? -15.414 4.618 5.505 1.00 95.38 84 ASP A N 1
ATOM 643 C CA . ASP A 1 84 ? -14.975 4.086 6.796 1.00 95.38 84 ASP A CA 1
ATOM 644 C C . ASP A 1 84 ? -15.087 2.568 6.952 1.00 95.38 84 ASP A C 1
ATOM 646 O O . ASP A 1 84 ? -14.604 2.038 7.948 1.00 95.38 84 ASP A O 1
ATOM 650 N N . ARG A 1 85 ? -15.671 1.846 5.989 1.00 96.19 85 ARG A N 1
ATOM 651 C CA . ARG A 1 85 ? -15.708 0.374 6.034 1.00 96.19 85 ARG A CA 1
ATOM 652 C C . ARG A 1 85 ? -14.342 -0.248 5.753 1.00 96.19 85 ARG A C 1
ATOM 654 O O . ARG A 1 85 ? -14.088 -1.374 6.179 1.00 96.19 85 ARG A O 1
ATOM 661 N N . ILE A 1 86 ? -13.468 0.473 5.045 1.00 97.38 86 ILE A N 1
ATOM 662 C CA . ILE A 1 86 ? -12.117 0.015 4.718 1.00 97.38 86 ILE A CA 1
ATOM 663 C C . ILE A 1 86 ? -11.073 1.086 5.037 1.00 97.38 86 ILE A C 1
ATOM 665 O O . ILE A 1 86 ? -11.341 2.285 4.988 1.00 97.38 86 ILE A O 1
ATOM 669 N N . GLN A 1 87 ? -9.848 0.647 5.287 1.00 97.62 87 GLN A N 1
ATOM 670 C CA . GLN A 1 87 ? -8.667 1.490 5.307 1.00 97.62 87 GLN A CA 1
ATOM 671 C C . GLN A 1 87 ? -7.627 0.901 4.360 1.00 97.62 87 GLN A C 1
ATOM 673 O O . GLN A 1 87 ? -7.057 -0.150 4.629 1.00 97.62 87 GLN A O 1
ATOM 678 N N . MET A 1 88 ? -7.331 1.609 3.278 1.00 97.56 88 MET A N 1
ATOM 679 C CA . MET A 1 88 ? -6.182 1.328 2.429 1.00 97.56 88 MET A CA 1
ATOM 680 C C . MET A 1 88 ? -4.947 2.014 2.998 1.00 97.56 88 MET A C 1
ATOM 682 O O . MET A 1 88 ? -4.980 3.210 3.290 1.00 97.56 88 MET A O 1
ATOM 686 N N . MET A 1 89 ? -3.868 1.255 3.133 1.00 97.56 89 MET A N 1
ATOM 687 C CA . MET A 1 89 ? -2.551 1.719 3.547 1.00 97.56 89 MET A CA 1
ATOM 688 C C . MET A 1 89 ? -1.534 1.271 2.509 1.00 97.56 89 MET A C 1
ATOM 690 O O . MET A 1 89 ? -1.344 0.077 2.286 1.00 97.56 89 MET A O 1
ATOM 694 N N . LEU A 1 90 ? -0.856 2.230 1.893 1.00 97.81 90 LEU A N 1
ATOM 695 C CA . LEU A 1 90 ? 0.308 1.931 1.074 1.00 97.81 90 LEU A CA 1
ATOM 696 C C . LEU A 1 90 ? 1.496 1.629 1.999 1.00 97.81 90 LEU A C 1
ATOM 698 O O . LEU A 1 90 ? 1.658 2.289 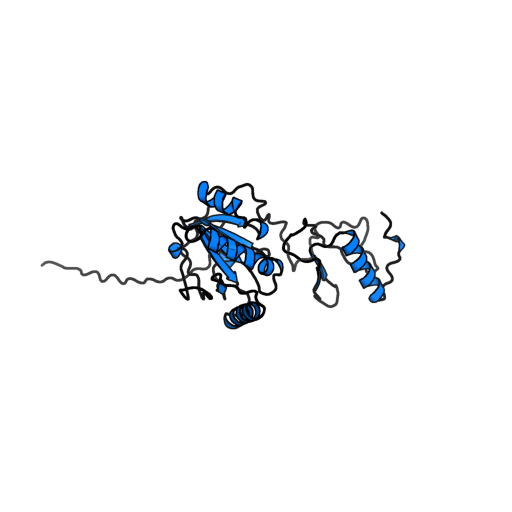3.025 1.00 97.81 90 LEU A O 1
ATOM 702 N N . VAL A 1 91 ? 2.327 0.647 1.663 1.00 97.50 91 VAL A N 1
ATOM 703 C CA . VAL A 1 91 ? 3.473 0.248 2.496 1.00 97.50 91 VAL A CA 1
ATOM 704 C C . VAL A 1 91 ? 4.728 0.128 1.644 1.00 97.50 91 VAL A C 1
ATOM 706 O O . VAL A 1 91 ? 4.721 -0.515 0.598 1.00 97.50 91 VAL A O 1
ATOM 709 N N . THR A 1 92 ? 5.818 0.750 2.080 1.00 95.75 92 THR A N 1
ATOM 710 C CA . THR A 1 92 ? 7.111 0.636 1.402 1.00 95.75 92 THR A CA 1
ATOM 711 C C . THR A 1 92 ? 8.260 0.681 2.401 1.00 95.75 92 THR A C 1
ATOM 713 O O . THR A 1 92 ? 8.277 1.503 3.318 1.00 95.75 92 THR A O 1
ATOM 716 N N . ASP A 1 93 ? 9.244 -0.190 2.199 1.00 93.12 93 ASP A N 1
ATOM 717 C CA . ASP A 1 93 ? 10.563 -0.123 2.830 1.00 93.12 93 ASP A CA 1
ATOM 718 C C . ASP A 1 93 ? 11.620 0.484 1.890 1.00 93.12 93 ASP A C 1
ATOM 720 O O . ASP A 1 93 ? 12.804 0.572 2.221 1.00 93.12 93 ASP A O 1
ATOM 724 N N . TYR A 1 94 ? 11.201 0.893 0.690 1.00 89.12 94 TYR A N 1
ATOM 725 C CA . TYR A 1 94 ? 12.089 1.364 -0.354 1.00 89.12 94 TYR A CA 1
ATOM 726 C C . TYR A 1 94 ? 12.450 2.828 -0.150 1.00 89.12 94 TYR A C 1
ATOM 728 O O . TYR A 1 94 ? 11.634 3.715 -0.409 1.00 89.12 94 TYR A O 1
ATOM 736 N N . LYS A 1 95 ? 13.718 3.059 0.209 1.00 93.31 95 LYS A N 1
ATOM 737 C CA . LYS A 1 95 ? 14.303 4.383 0.473 1.00 93.31 95 LYS A CA 1
ATOM 738 C C . LYS A 1 95 ? 13.640 5.095 1.657 1.00 93.31 95 LYS A C 1
ATOM 740 O O . LYS A 1 95 ? 12.649 4.642 2.223 1.00 93.31 95 LYS A O 1
ATOM 745 N N . ASP A 1 96 ? 14.244 6.211 2.037 1.00 93.38 96 ASP A N 1
ATOM 746 C CA . ASP A 1 96 ? 13.799 7.006 3.171 1.00 93.38 96 ASP A CA 1
ATOM 747 C C . ASP A 1 96 ? 12.483 7.757 2.905 1.00 93.38 96 ASP A C 1
ATOM 749 O O . ASP A 1 96 ? 11.928 7.806 1.793 1.00 93.38 96 ASP A O 1
ATOM 753 N N . LYS A 1 97 ? 11.977 8.386 3.963 1.00 95.31 97 LYS A N 1
ATOM 754 C CA . LYS A 1 97 ? 10.792 9.240 3.904 1.00 95.31 97 LYS A CA 1
ATOM 755 C C . LYS A 1 97 ? 10.930 10.398 2.913 1.00 95.31 97 LYS A C 1
ATOM 757 O O . LYS A 1 97 ? 9.960 10.715 2.221 1.00 95.31 97 LYS A O 1
ATOM 762 N N . ALA A 1 98 ? 12.086 11.061 2.858 1.00 95.88 98 ALA A N 1
ATOM 763 C CA . ALA A 1 98 ? 12.284 12.253 2.032 1.00 95.88 98 ALA A CA 1
ATOM 764 C C . ALA A 1 98 ? 12.156 11.917 0.541 1.00 95.88 98 ALA A C 1
ATOM 766 O O . ALA A 1 98 ? 11.462 12.617 -0.202 1.00 95.88 98 ALA A O 1
ATOM 767 N N . TYR A 1 99 ? 12.736 10.794 0.126 1.00 96.25 99 TYR A N 1
ATOM 768 C CA . TYR A 1 99 ? 12.631 10.257 -1.221 1.00 96.25 99 TYR A CA 1
ATOM 769 C C . TYR A 1 99 ? 11.179 9.931 -1.596 1.00 96.25 99 TYR A C 1
ATOM 771 O O . TYR A 1 99 ? 10.688 10.375 -2.639 1.00 96.25 99 TYR A O 1
ATOM 779 N N . ASN A 1 100 ? 10.457 9.207 -0.735 1.00 95.88 100 ASN A N 1
ATOM 780 C CA . ASN A 1 100 ? 9.057 8.849 -0.987 1.00 95.88 100 ASN A CA 1
ATOM 781 C C . ASN A 1 100 ? 8.136 10.083 -1.014 1.00 95.88 100 ASN A C 1
ATOM 783 O O . ASN A 1 100 ? 7.252 10.190 -1.869 1.00 95.88 100 ASN A O 1
ATOM 787 N N . GLN A 1 101 ? 8.389 11.075 -0.156 1.00 95.75 101 GLN A N 1
ATOM 788 C CA . GLN A 1 101 ? 7.671 12.349 -0.176 1.00 95.75 101 GLN A CA 1
ATOM 789 C C . GLN A 1 101 ? 7.942 13.134 -1.468 1.00 95.75 101 GLN A C 1
ATOM 791 O O . GLN A 1 101 ? 7.009 13.655 -2.084 1.00 95.75 101 GLN A O 1
ATOM 796 N N . ALA A 1 102 ? 9.199 13.197 -1.918 1.00 96.38 102 ALA A N 1
ATOM 797 C CA . ALA A 1 102 ? 9.567 13.833 -3.180 1.00 96.38 102 ALA A CA 1
ATOM 798 C C . ALA A 1 102 ? 8.894 13.143 -4.377 1.00 96.38 102 ALA A C 1
ATOM 800 O O . ALA A 1 102 ? 8.390 13.817 -5.281 1.00 96.38 102 ALA A O 1
ATOM 801 N N . PHE A 1 103 ? 8.811 11.811 -4.354 1.00 96.00 103 PHE A N 1
ATOM 802 C CA . PHE A 1 103 ? 8.095 11.031 -5.357 1.00 96.00 103 PHE A CA 1
ATOM 803 C C . PHE A 1 103 ? 6.604 11.402 -5.419 1.00 96.00 103 PHE A C 1
ATOM 805 O O . PHE A 1 103 ? 6.094 11.719 -6.499 1.00 96.00 103 PHE A O 1
ATOM 812 N N . PHE A 1 104 ? 5.908 11.448 -4.280 1.00 96.19 104 PHE A N 1
ATOM 813 C CA . PHE A 1 104 ? 4.503 11.872 -4.238 1.00 96.19 104 PHE A CA 1
ATOM 814 C C . PHE A 1 104 ? 4.308 13.329 -4.665 1.00 96.19 104 PHE A C 1
ATOM 816 O O . PHE A 1 104 ? 3.387 13.623 -5.432 1.00 96.19 104 PHE A O 1
ATOM 823 N N . ASN A 1 105 ? 5.207 14.232 -4.270 1.00 96.44 105 ASN A N 1
ATOM 824 C CA . ASN A 1 105 ? 5.175 15.628 -4.704 1.00 96.44 105 ASN A CA 1
ATOM 825 C C . ASN A 1 105 ? 5.335 15.750 -6.228 1.00 96.44 105 ASN A C 1
ATOM 827 O O . ASN A 1 105 ? 4.588 16.490 -6.868 1.00 96.44 105 ASN A O 1
ATOM 831 N N . LYS A 1 106 ? 6.258 14.990 -6.835 1.00 96.31 106 LYS A N 1
ATOM 832 C CA . LYS A 1 106 ? 6.434 14.944 -8.295 1.00 96.31 106 LYS A CA 1
ATOM 833 C C . LYS A 1 106 ? 5.169 14.442 -8.986 1.00 96.31 106 LYS A C 1
ATOM 835 O O . LYS A 1 106 ? 4.719 15.056 -9.947 1.00 96.31 106 LYS A O 1
ATOM 840 N N . ARG A 1 107 ? 4.566 13.367 -8.471 1.00 95.50 107 ARG A N 1
ATOM 841 C CA . ARG A 1 107 ? 3.302 12.824 -8.990 1.00 95.50 107 ARG A CA 1
ATOM 842 C C . ARG A 1 107 ? 2.150 13.828 -8.918 1.00 95.50 107 ARG A C 1
ATOM 844 O O . ARG A 1 107 ? 1.394 13.949 -9.878 1.00 95.50 107 ARG A O 1
ATOM 851 N N . LYS A 1 108 ? 2.045 14.587 -7.824 1.00 95.56 108 LYS A N 1
ATOM 852 C CA . LYS A 1 108 ? 1.066 15.675 -7.684 1.00 95.56 108 LYS A CA 1
ATOM 853 C C . LYS A 1 108 ? 1.265 16.757 -8.752 1.00 95.56 108 LYS A C 1
ATOM 855 O O . LYS A 1 108 ? 0.288 17.161 -9.372 1.00 95.56 108 LYS A O 1
ATOM 860 N N . LYS A 1 109 ? 2.511 17.175 -9.014 1.00 96.25 109 LYS A N 1
ATOM 861 C CA . LYS A 1 109 ? 2.838 18.189 -10.039 1.00 96.25 109 LYS A CA 1
ATOM 862 C C . LYS A 1 109 ? 2.449 17.770 -11.461 1.00 96.25 109 LYS A C 1
ATOM 864 O O . LYS A 1 109 ? 2.120 18.629 -12.263 1.00 96.25 109 LYS A O 1
ATOM 869 N N . ILE A 1 110 ? 2.449 16.471 -11.761 1.00 95.31 110 ILE A N 1
ATOM 870 C CA . ILE A 1 110 ? 2.050 15.930 -13.075 1.00 95.31 110 ILE 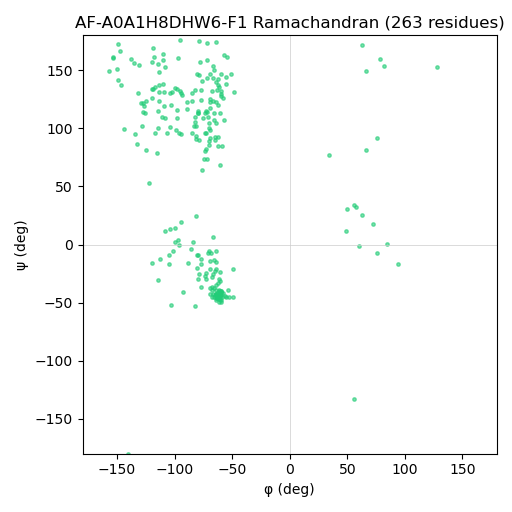A CA 1
ATOM 871 C C . ILE A 1 110 ? 0.574 15.492 -13.131 1.00 95.31 110 ILE A C 1
ATOM 873 O O . ILE A 1 110 ? 0.211 14.659 -13.959 1.00 95.31 110 ILE A O 1
ATOM 877 N N . GLY A 1 111 ? -0.272 15.977 -12.214 1.00 94.31 111 GLY A N 1
ATOM 878 C CA . GLY A 1 111 ? -1.711 15.686 -12.215 1.00 94.31 111 GLY A CA 1
ATOM 879 C C . GLY A 1 111 ? -2.085 14.257 -11.802 1.00 94.31 111 GLY A C 1
ATOM 880 O O . GLY A 1 111 ? -3.198 13.814 -12.063 1.00 94.31 111 GLY A O 1
ATOM 881 N N . LYS A 1 112 ? -1.179 13.516 -11.148 1.00 94.19 112 LYS A N 1
ATOM 882 C CA . LYS A 1 112 ? -1.411 12.135 -10.680 1.00 94.19 112 LYS A CA 1
ATOM 883 C C . LYS A 1 112 ? -1.218 11.998 -9.161 1.00 94.19 112 LYS A C 1
ATOM 885 O O . LYS A 1 112 ? -0.413 11.160 -8.741 1.00 94.19 112 LYS A O 1
ATOM 890 N N . PRO A 1 113 ? -1.881 12.826 -8.329 1.00 95.75 113 PRO A N 1
ATOM 891 C CA . PRO A 1 113 ? -1.653 12.846 -6.887 1.00 95.75 113 PRO A CA 1
ATOM 892 C C . PRO A 1 113 ? -1.938 11.485 -6.243 1.00 95.75 113 PRO A C 1
ATOM 894 O O . PRO A 1 113 ? -2.836 10.762 -6.675 1.00 95.75 113 PRO A O 1
ATOM 897 N N . VAL A 1 114 ? -1.168 11.176 -5.196 1.00 95.19 114 VAL A N 1
ATOM 898 C CA . VAL A 1 114 ? -1.393 10.030 -4.309 1.00 95.19 114 VAL A CA 1
ATOM 899 C C . VAL A 1 114 ? -1.825 10.571 -2.950 1.00 95.19 114 VAL A C 1
ATOM 901 O O . VAL A 1 114 ? -1.025 11.208 -2.270 1.00 95.19 114 VAL A O 1
ATOM 904 N N . THR A 1 115 ? -3.088 10.376 -2.582 1.00 95.31 115 THR A N 1
ATOM 905 C CA . THR A 1 115 ? -3.695 10.878 -1.337 1.00 95.31 115 THR A CA 1
ATOM 906 C C . THR A 1 115 ? -3.894 9.789 -0.294 1.00 95.31 115 THR A C 1
ATOM 908 O O . THR A 1 115 ? -4.274 10.099 0.831 1.00 95.31 115 THR A O 1
ATOM 911 N N . LEU A 1 116 ? -3.683 8.523 -0.661 1.00 97.38 116 LEU A N 1
ATOM 912 C CA . LEU A 1 116 ? -3.761 7.424 0.293 1.00 97.38 116 LEU A CA 1
ATOM 913 C C . LEU A 1 116 ? -2.633 7.541 1.319 1.00 97.38 116 LEU A C 1
ATOM 915 O O . LEU A 1 116 ? -1.516 7.935 0.956 1.00 97.38 116 LEU A O 1
ATOM 919 N N . PRO A 1 117 ? -2.907 7.181 2.580 1.00 97.44 117 PRO A N 1
ATOM 920 C CA . PRO A 1 117 ? -1.882 7.137 3.602 1.00 97.44 117 PRO A CA 1
ATOM 921 C C . PRO A 1 117 ? -0.837 6.078 3.250 1.00 97.44 117 PRO A C 1
ATOM 923 O O . PRO A 1 117 ? -1.168 4.991 2.771 1.00 97.44 117 PRO A O 1
ATOM 926 N N . SER A 1 118 ? 0.432 6.404 3.485 1.00 97.62 118 SER A N 1
ATOM 927 C CA . SER A 1 118 ? 1.549 5.511 3.192 1.00 97.62 118 SER A CA 1
ATOM 928 C C . SER A 1 118 ? 2.454 5.375 4.402 1.00 97.62 118 SER A C 1
ATOM 930 O O . SER A 1 118 ? 3.017 6.368 4.857 1.00 97.62 118 SER A O 1
ATOM 932 N N . VAL A 1 119 ? 2.631 4.147 4.878 1.00 97.62 119 VAL A N 1
ATOM 933 C CA . VAL A 1 119 ? 3.768 3.763 5.720 1.00 97.62 119 VAL A CA 1
ATOM 934 C C . VAL A 1 119 ? 5.007 3.793 4.831 1.00 97.62 119 VAL A C 1
ATOM 936 O O . VAL A 1 119 ? 5.017 3.173 3.763 1.00 97.62 119 VAL A O 1
ATOM 939 N N . VAL A 1 120 ? 6.024 4.538 5.243 1.00 96.19 120 VAL A N 1
ATOM 940 C CA . VAL A 1 120 ? 7.345 4.548 4.602 1.00 96.19 120 VAL A CA 1
ATOM 941 C C . VAL A 1 120 ? 8.390 4.072 5.599 1.00 96.19 120 VAL A C 1
ATOM 943 O O . VAL A 1 120 ? 8.142 4.089 6.803 1.00 96.19 120 VAL A O 1
ATOM 946 N N . GLU A 1 121 ? 9.555 3.659 5.099 1.00 94.25 121 GLU A N 1
ATOM 947 C CA . GLU A 1 121 ? 10.635 3.114 5.934 1.00 94.25 121 GLU A CA 1
ATOM 948 C C . GLU A 1 121 ? 10.181 1.887 6.740 1.00 94.25 121 GLU A C 1
ATOM 950 O O . GLU A 1 121 ? 10.644 1.652 7.857 1.00 94.25 121 GLU A O 1
ATOM 955 N N . ASP A 1 122 ? 9.256 1.095 6.180 1.00 94.31 122 ASP A N 1
ATOM 956 C CA . ASP A 1 122 ? 8.765 -0.095 6.860 1.00 94.31 122 ASP A CA 1
ATOM 957 C C . ASP A 1 122 ? 9.913 -1.071 7.139 1.00 94.31 122 ASP A C 1
ATOM 959 O O . ASP A 1 122 ? 10.676 -1.485 6.265 1.00 94.31 122 ASP A O 1
ATOM 963 N N . THR A 1 123 ? 10.025 -1.480 8.392 1.00 89.94 123 THR A N 1
ATOM 964 C CA . THR A 1 123 ? 10.939 -2.550 8.789 1.00 89.94 123 THR A CA 1
ATOM 965 C C . THR A 1 123 ? 10.205 -3.719 9.410 1.00 89.94 123 THR A C 1
ATOM 967 O O . THR A 1 123 ? 10.793 -4.794 9.491 1.00 89.94 123 THR A O 1
ATOM 970 N N . LEU A 1 124 ? 8.946 -3.537 9.813 1.00 91.50 124 LEU A N 1
ATOM 971 C CA . LEU A 1 124 ? 8.212 -4.474 10.649 1.00 91.50 124 LEU A CA 1
ATOM 972 C C . LEU A 1 124 ? 7.219 -5.291 9.827 1.00 91.50 124 LEU A C 1
ATOM 974 O O . LEU A 1 124 ? 7.259 -6.519 9.884 1.00 91.50 124 LEU A O 1
ATOM 978 N N . LEU A 1 125 ? 6.362 -4.644 9.030 1.00 93.69 125 LEU A N 1
ATOM 979 C CA . LEU A 1 125 ? 5.329 -5.346 8.267 1.00 93.69 125 LEU A CA 1
ATOM 980 C C . LEU A 1 125 ? 5.945 -6.334 7.278 1.00 93.69 125 LEU A C 1
ATOM 982 O O . LEU A 1 125 ? 5.467 -7.462 7.183 1.00 93.69 125 LEU A O 1
ATOM 986 N N . LYS A 1 126 ? 7.057 -5.978 6.627 1.00 90.50 126 LYS A N 1
ATOM 987 C CA . LYS A 1 126 ? 7.788 -6.884 5.727 1.00 90.50 126 LYS A CA 1
ATOM 988 C C . LYS A 1 126 ? 8.319 -8.156 6.396 1.00 90.50 126 LYS A C 1
ATOM 990 O O . LYS A 1 126 ? 8.557 -9.147 5.710 1.00 90.50 126 LYS A O 1
ATOM 995 N N . GLN A 1 127 ? 8.527 -8.146 7.718 1.00 90.38 127 GLN A N 1
ATOM 996 C CA . GLN A 1 127 ? 8.950 -9.340 8.463 1.00 90.38 127 GLN A CA 1
ATOM 997 C C . GLN A 1 127 ? 7.773 -10.295 8.693 1.00 90.38 127 GLN A C 1
ATOM 999 O O . GLN A 1 127 ? 7.946 -11.510 8.634 1.00 90.38 127 GLN A O 1
ATOM 1004 N N . TYR A 1 128 ? 6.576 -9.749 8.926 1.00 92.62 128 TYR A N 1
ATOM 1005 C CA . TYR A 1 128 ? 5.349 -10.531 9.089 1.00 92.62 128 TYR A CA 1
ATOM 1006 C C . TYR A 1 128 ? 4.753 -10.976 7.747 1.00 92.62 128 TYR A C 1
ATOM 1008 O O . TYR A 1 128 ? 4.157 -12.050 7.681 1.00 92.62 128 TYR A O 1
ATOM 1016 N N . PHE A 1 129 ? 4.960 -10.203 6.679 1.00 91.88 129 PHE A N 1
ATOM 1017 C CA . PHE A 1 129 ? 4.457 -10.469 5.330 1.00 91.88 129 PHE A CA 1
ATOM 1018 C C . PHE A 1 129 ? 5.608 -10.480 4.310 1.00 91.88 129 PHE A C 1
ATOM 1020 O O . PHE A 1 129 ? 5.849 -9.474 3.641 1.00 91.88 129 PHE A O 1
ATOM 1027 N N . PRO A 1 130 ? 6.351 -11.597 4.183 1.00 86.12 130 PRO A N 1
ATOM 1028 C CA . PRO A 1 130 ? 7.446 -11.710 3.226 1.00 86.12 130 PRO A CA 1
ATOM 1029 C C . PRO A 1 130 ? 6.988 -11.461 1.784 1.00 86.12 130 PRO A C 1
ATOM 1031 O O . PRO A 1 130 ? 6.067 -12.105 1.272 1.00 86.12 130 PRO A O 1
ATOM 1034 N N . ILE A 1 131 ? 7.660 -10.526 1.116 1.00 83.44 131 ILE A N 1
ATOM 1035 C CA . ILE A 1 131 ? 7.273 -10.040 -0.208 1.00 83.44 131 ILE A CA 1
ATOM 1036 C C . ILE A 1 131 ? 8.062 -10.786 -1.286 1.00 83.44 131 ILE A C 1
ATOM 1038 O O . ILE A 1 131 ? 9.147 -10.374 -1.686 1.00 83.44 131 ILE A O 1
ATOM 1042 N N . ASP A 1 132 ? 7.472 -11.838 -1.849 1.00 71.19 132 ASP A N 1
ATOM 1043 C CA . ASP A 1 132 ? 8.078 -12.598 -2.958 1.00 71.19 132 ASP A CA 1
ATOM 1044 C C . ASP A 1 132 ? 7.848 -11.925 -4.336 1.00 71.19 132 ASP A C 1
ATOM 1046 O O . ASP A 1 132 ? 7.688 -12.586 -5.359 1.00 71.19 132 ASP A O 1
ATOM 1050 N N . GLY A 1 133 ? 7.621 -10.608 -4.377 1.00 73.50 133 GLY A N 1
ATOM 1051 C CA . GLY A 1 133 ? 7.326 -9.835 -5.595 1.00 73.50 133 GLY A CA 1
ATOM 1052 C C . GLY A 1 133 ? 6.073 -8.959 -5.512 1.00 73.50 133 GLY A C 1
ATOM 1053 O O . GLY A 1 133 ? 5.129 -9.272 -4.782 1.00 73.50 133 GLY A O 1
ATOM 1054 N N . LEU A 1 134 ? 6.080 -7.881 -6.292 1.00 78.44 134 LEU A N 1
ATOM 1055 C CA . LEU A 1 134 ? 5.086 -6.811 -6.266 1.00 78.44 134 LEU A CA 1
ATOM 1056 C C . LEU A 1 134 ? 4.173 -6.836 -7.503 1.00 78.44 134 LEU A C 1
ATOM 1058 O O . LEU A 1 134 ? 4.629 -7.253 -8.570 1.00 78.44 134 LEU A O 1
ATOM 1062 N N . PRO A 1 135 ? 2.927 -6.336 -7.402 1.00 83.19 135 PRO A N 1
ATOM 1063 C CA . PRO A 1 135 ? 2.263 -5.834 -6.188 1.00 83.19 135 PRO A CA 1
ATOM 1064 C C . PRO A 1 135 ? 1.938 -6.951 -5.183 1.00 83.19 135 PRO A C 1
ATOM 1066 O O . PRO A 1 135 ? 1.640 -8.077 -5.588 1.00 83.19 135 PRO A O 1
ATOM 1069 N N . HIS A 1 136 ? 1.985 -6.640 -3.887 1.00 89.56 136 HIS A N 1
ATOM 1070 C CA . HIS A 1 136 ? 1.671 -7.575 -2.802 1.00 89.56 136 HIS A CA 1
ATOM 1071 C C . HIS A 1 136 ? 0.638 -6.937 -1.880 1.00 89.56 136 HIS A C 1
ATOM 1073 O O . HIS A 1 136 ? 0.874 -5.858 -1.351 1.00 89.56 136 HIS A O 1
ATOM 1079 N N . VAL A 1 137 ? -0.507 -7.594 -1.708 1.00 93.62 137 VAL A N 1
ATOM 1080 C CA . VAL A 1 137 ? -1.664 -7.028 -1.010 1.00 93.62 137 VAL A CA 1
ATOM 1081 C C . VAL A 1 137 ? -2.094 -7.955 0.113 1.00 93.62 137 VAL A C 1
ATOM 1083 O O . VAL A 1 137 ? -2.426 -9.115 -0.140 1.00 93.62 137 VAL A O 1
ATOM 1086 N N . VAL A 1 138 ? -2.144 -7.430 1.333 1.00 94.69 138 VAL A N 1
ATOM 1087 C CA . VAL A 1 138 ? -2.604 -8.144 2.527 1.00 94.69 138 VAL A CA 1
ATOM 1088 C C . VAL A 1 138 ? -3.945 -7.578 2.974 1.00 94.69 138 VAL A C 1
ATOM 1090 O O . VAL A 1 138 ? -4.102 -6.368 3.121 1.00 94.69 138 VAL A O 1
ATOM 1093 N N . TRP A 1 139 ? -4.901 -8.467 3.219 1.00 94.75 139 TRP A N 1
ATOM 1094 C CA . TRP A 1 139 ? -6.252 -8.146 3.659 1.00 94.75 139 TRP A CA 1
ATOM 1095 C C . TRP A 1 139 ? -6.427 -8.582 5.107 1.00 94.75 139 TRP A C 1
ATOM 1097 O O . TRP A 1 139 ? -6.304 -9.770 5.410 1.00 94.75 139 TRP A O 1
ATOM 1107 N N . ILE A 1 140 ? -6.723 -7.635 5.989 1.00 95.06 140 ILE A N 1
ATOM 1108 C CA . ILE A 1 140 ? -6.902 -7.840 7.425 1.00 95.06 140 ILE A CA 1
ATOM 1109 C C . ILE A 1 140 ? -8.326 -7.407 7.778 1.00 95.06 140 ILE A C 1
ATOM 1111 O O . ILE A 1 140 ? -8.749 -6.304 7.428 1.00 95.06 140 ILE A O 1
ATOM 1115 N N . ASP A 1 141 ? -9.096 -8.278 8.426 1.00 94.00 141 ASP A N 1
ATOM 1116 C CA . ASP A 1 141 ? -10.467 -7.940 8.818 1.00 94.00 141 ASP A CA 1
ATOM 1117 C C . ASP A 1 141 ? -10.529 -7.060 10.078 1.00 94.00 141 ASP A C 1
ATOM 1119 O O . ASP A 1 141 ? -9.526 -6.803 10.747 1.00 94.00 141 ASP A O 1
ATOM 1123 N N . GLY A 1 142 ? -11.742 -6.633 10.444 1.00 92.44 142 GLY A N 1
ATOM 1124 C CA . GLY A 1 142 ? -11.972 -5.792 11.622 1.00 92.44 142 GLY A CA 1
ATOM 1125 C C . GLY A 1 142 ? -11.638 -6.444 12.971 1.00 92.44 142 GLY A C 1
ATOM 1126 O O . GLY A 1 142 ? -11.706 -5.759 13.989 1.00 92.44 142 GLY A O 1
ATOM 1127 N N . ARG A 1 143 ? -11.276 -7.735 12.995 1.00 92.75 143 ARG A N 1
ATOM 1128 C CA . ARG A 1 143 ? -10.798 -8.479 14.173 1.00 92.75 143 ARG A CA 1
ATOM 1129 C C . ARG A 1 143 ? -9.279 -8.690 14.140 1.00 92.75 143 ARG A C 1
ATOM 1131 O O . ARG A 1 143 ? -8.759 -9.497 14.905 1.00 92.75 143 ARG A O 1
ATOM 1138 N N . SER A 1 144 ? -8.576 -7.975 13.262 1.00 94.06 144 SER A N 1
ATOM 1139 C CA . SER A 1 144 ? -7.139 -8.107 13.024 1.00 94.06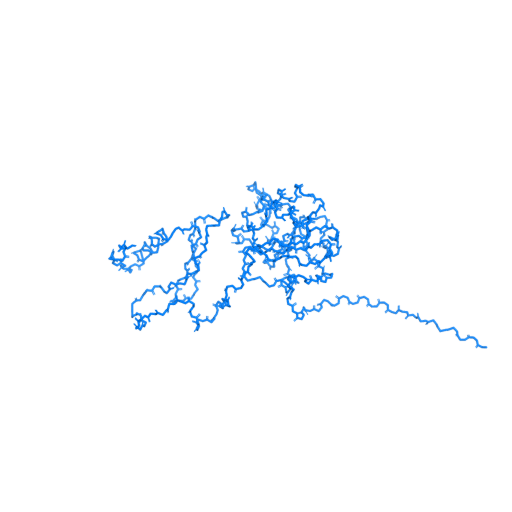 144 SER A CA 1
ATOM 1140 C C . SER A 1 144 ? -6.724 -9.479 12.485 1.00 94.06 144 SER A C 1
ATOM 1142 O O . SER A 1 144 ? -5.581 -9.876 12.674 1.00 94.06 144 SER A O 1
ATOM 1144 N N . VAL A 1 145 ? -7.606 -10.218 11.808 1.00 93.12 145 VAL A N 1
ATOM 1145 C CA . VAL A 1 145 ? -7.266 -11.528 11.232 1.00 93.12 145 VAL A CA 1
ATOM 1146 C C . VAL A 1 145 ? -6.868 -11.377 9.770 1.00 93.12 145 VAL A C 1
ATOM 1148 O O . VAL A 1 145 ? -7.581 -10.741 8.991 1.00 93.12 145 VAL A O 1
ATOM 1151 N N . VAL A 1 146 ? -5.753 -11.997 9.373 1.00 93.88 146 VAL A N 1
ATOM 1152 C CA . VAL A 1 146 ? -5.329 -12.069 7.970 1.00 93.88 146 VAL A CA 1
ATOM 1153 C C . VAL A 1 146 ? -6.336 -12.913 7.201 1.00 93.88 146 VAL A C 1
ATOM 1155 O O . VAL A 1 146 ? -6.449 -14.120 7.405 1.00 93.88 146 VAL A O 1
ATOM 1158 N N . ARG A 1 147 ? -7.069 -12.286 6.289 1.00 90.81 147 ARG A N 1
ATOM 1159 C CA . ARG A 1 147 ? -8.020 -12.975 5.419 1.00 90.81 147 ARG A CA 1
ATOM 1160 C C . ARG A 1 147 ? -7.384 -13.377 4.108 1.00 90.81 147 ARG A C 1
ATOM 1162 O O . ARG A 1 147 ? -7.591 -14.494 3.675 1.00 90.81 147 ARG A O 1
ATOM 1169 N N . ALA A 1 148 ? -6.562 -12.537 3.493 1.00 89.88 148 ALA A N 1
ATOM 1170 C CA . ALA A 1 148 ? -5.971 -12.895 2.210 1.00 89.88 148 ALA A CA 1
ATOM 1171 C C . ALA A 1 148 ? -4.604 -12.251 1.999 1.00 89.88 148 ALA A C 1
ATOM 1173 O O . ALA A 1 148 ? -4.335 -11.155 2.488 1.00 89.88 148 ALA A O 1
ATOM 1174 N N . ILE A 1 149 ? -3.762 -12.931 1.221 1.00 89.44 149 ILE A N 1
ATOM 1175 C CA . ILE A 1 149 ? -2.493 -12.413 0.707 1.00 89.44 149 ILE A CA 1
ATOM 1176 C C . ILE A 1 149 ? -2.498 -12.629 -0.807 1.00 89.44 149 ILE A C 1
ATOM 1178 O O . ILE A 1 149 ? -2.554 -13.758 -1.298 1.00 89.44 149 ILE A O 1
ATOM 1182 N N . THR A 1 150 ? -2.509 -11.534 -1.557 1.00 86.31 150 THR A N 1
ATOM 1183 C CA . THR A 1 150 ? -2.891 -11.507 -2.976 1.00 86.31 150 THR A CA 1
ATOM 1184 C C . THR A 1 150 ? -1.992 -10.565 -3.778 1.00 86.31 150 THR A C 1
ATOM 1186 O O . THR A 1 150 ? -1.061 -9.956 -3.248 1.00 86.31 150 THR A O 1
ATOM 1189 N N . ASN A 1 151 ? -2.251 -10.464 -5.079 1.00 82.94 151 ASN A N 1
ATOM 1190 C CA . ASN A 1 151 ? -1.675 -9.448 -5.956 1.00 82.94 151 ASN A CA 1
ATOM 1191 C C . ASN A 1 151 ? -2.628 -8.241 -6.109 1.00 82.94 151 ASN A C 1
ATOM 1193 O O . ASN A 1 151 ? -3.777 -8.265 -5.666 1.00 82.94 151 ASN A O 1
ATOM 1197 N N . GLY A 1 152 ? -2.177 -7.204 -6.818 1.00 78.50 152 GLY A N 1
ATOM 1198 C CA . GLY A 1 152 ? -2.973 -5.992 -7.054 1.00 78.50 152 GLY A CA 1
ATOM 1199 C C . GLY A 1 152 ? -4.238 -6.194 -7.904 1.00 78.50 152 GLY A C 1
ATOM 1200 O O . GLY A 1 152 ? -5.178 -5.408 -7.786 1.00 78.50 152 GLY A O 1
ATOM 1201 N N . SER A 1 153 ? -4.319 -7.241 -8.739 1.00 78.62 153 SER A N 1
ATOM 1202 C CA . SER A 1 153 ? -5.507 -7.483 -9.580 1.00 78.62 153 SER A CA 1
ATOM 1203 C C . SER A 1 153 ? -6.731 -7.893 -8.761 1.00 78.62 153 SER A C 1
ATOM 1205 O O . SER A 1 153 ? -7.858 -7.708 -9.207 1.00 78.62 153 SER A O 1
ATOM 1207 N N . THR A 1 154 ? -6.510 -8.398 -7.546 1.00 82.56 154 THR A N 1
ATOM 1208 C CA . THR A 1 154 ? -7.567 -8.863 -6.645 1.00 82.56 154 THR A CA 1
ATOM 1209 C C . THR A 1 154 ? -8.302 -7.713 -5.945 1.00 82.56 154 THR A C 1
ATOM 1211 O O . THR A 1 154 ? -9.419 -7.899 -5.474 1.00 82.56 154 THR A O 1
ATOM 1214 N N . LEU A 1 155 ? -7.736 -6.501 -5.920 1.00 87.19 155 LEU A N 1
ATOM 1215 C CA . LEU A 1 155 ? -8.377 -5.312 -5.344 1.00 87.19 155 LEU A CA 1
ATOM 1216 C C . LEU A 1 155 ? -9.496 -4.788 -6.253 1.00 87.19 155 LEU A C 1
ATOM 1218 O O . LEU A 1 155 ? -9.315 -3.784 -6.935 1.00 87.19 155 LEU A O 1
ATOM 1222 N N . THR A 1 156 ? -10.635 -5.473 -6.318 1.00 89.75 156 THR A N 1
ATOM 1223 C CA . THR A 1 156 ? -11.842 -5.047 -7.046 1.00 89.75 156 THR A CA 1
ATOM 1224 C C . THR A 1 156 ? -12.954 -4.678 -6.072 1.00 89.75 156 THR A C 1
ATOM 1226 O O . THR A 1 156 ? -12.900 -4.998 -4.885 1.00 89.75 156 THR A O 1
ATOM 1229 N N . GLU A 1 157 ? -13.964 -3.973 -6.574 1.00 91.62 157 GLU A N 1
ATOM 1230 C CA . GLU A 1 157 ? -15.139 -3.627 -5.782 1.00 91.62 157 GLU A CA 1
ATOM 1231 C C . GLU A 1 157 ? -15.881 -4.868 -5.275 1.00 91.62 157 GLU A C 1
ATOM 1233 O O . GLU A 1 157 ? -16.176 -4.949 -4.084 1.00 91.62 157 GLU A O 1
ATOM 1238 N N . ASP A 1 158 ? -16.116 -5.841 -6.155 1.00 89.50 158 ASP A N 1
ATOM 1239 C CA . ASP A 1 158 ? -16.851 -7.065 -5.828 1.00 89.50 158 ASP A CA 1
ATOM 1240 C C . ASP A 1 158 ? -16.162 -7.852 -4.719 1.00 89.50 158 ASP A C 1
ATOM 1242 O O . ASP A 1 158 ? -16.803 -8.252 -3.750 1.00 89.50 158 ASP A O 1
ATOM 1246 N N . HIS A 1 159 ? -14.836 -7.984 -4.793 1.00 89.75 159 HIS A N 1
ATOM 1247 C CA . HIS A 1 159 ? -14.073 -8.672 -3.759 1.00 89.75 159 HIS A CA 1
ATOM 1248 C C . HIS A 1 159 ? -14.085 -7.917 -2.430 1.00 89.75 159 HIS A C 1
ATOM 1250 O O . HIS A 1 159 ? -14.151 -8.547 -1.379 1.00 89.75 159 HIS A O 1
ATOM 1256 N N . ILE A 1 160 ? -14.059 -6.578 -2.437 1.00 91.94 160 ILE A N 1
ATOM 1257 C CA . ILE A 1 160 ? -14.219 -5.809 -1.194 1.00 91.94 160 ILE A CA 1
ATOM 1258 C C . ILE A 1 160 ? -15.615 -6.049 -0.607 1.00 91.94 160 ILE A C 1
ATOM 1260 O O . ILE A 1 160 ? -15.733 -6.298 0.592 1.00 91.94 160 ILE A O 1
ATOM 1264 N N . LEU A 1 161 ? -16.672 -6.002 -1.425 1.00 91.19 161 LEU A N 1
ATOM 1265 C CA . LEU A 1 161 ? -18.041 -6.271 -0.974 1.00 91.19 161 LEU A CA 1
ATOM 1266 C C . LEU A 1 161 ? -18.183 -7.680 -0.401 1.00 91.19 161 LEU A C 1
ATOM 1268 O O . LEU A 1 161 ? -18.807 -7.853 0.643 1.00 91.19 161 LEU A O 1
ATOM 1272 N N . GLU A 1 162 ? -17.601 -8.674 -1.059 1.00 87.38 162 GLU A N 1
ATOM 1273 C CA . GLU A 1 162 ? -17.622 -10.059 -0.607 1.00 87.38 162 GLU A CA 1
ATOM 1274 C C . GLU A 1 162 ? -16.883 -10.232 0.721 1.00 87.38 162 GLU A C 1
ATOM 1276 O O . GLU A 1 162 ? -17.433 -10.785 1.677 1.00 87.38 162 GLU A O 1
ATOM 1281 N N . MET A 1 163 ? -15.675 -9.677 0.818 1.00 87.00 163 MET A N 1
ATOM 1282 C CA . MET A 1 163 ? -14.867 -9.735 2.032 1.00 87.00 163 MET A CA 1
ATOM 1283 C C . MET A 1 163 ? -15.555 -9.019 3.204 1.00 87.00 163 MET A C 1
ATOM 1285 O O . MET A 1 163 ? -15.417 -9.452 4.348 1.00 87.00 163 MET A O 1
ATOM 1289 N N . LEU A 1 164 ? -16.313 -7.945 2.940 1.00 89.12 164 LEU A N 1
ATOM 1290 C CA . LEU A 1 164 ? -17.101 -7.236 3.954 1.00 89.12 164 LEU A CA 1
ATOM 1291 C C . LEU A 1 164 ? -18.343 -8.025 4.399 1.00 89.12 164 LEU A C 1
ATOM 1293 O O . LEU A 1 164 ? -18.772 -7.858 5.537 1.00 89.12 164 LEU A O 1
ATOM 1297 N N . LYS A 1 165 ? -18.926 -8.858 3.527 1.00 85.19 165 LYS A N 1
ATOM 1298 C CA . LYS A 1 165 ? -20.124 -9.661 3.830 1.00 85.19 165 LYS A CA 1
ATOM 1299 C C . LYS A 1 165 ? -19.792 -10.948 4.573 1.00 85.19 165 LYS A C 1
ATOM 1301 O O . LYS A 1 165 ? -20.383 -11.227 5.609 1.00 85.19 165 LYS A O 1
ATOM 1306 N N . ASN A 1 166 ? -18.867 -11.734 4.030 1.00 69.69 166 ASN A N 1
ATOM 1307 C CA . ASN A 1 166 ? -18.689 -13.118 4.456 1.00 69.69 166 ASN A CA 1
ATOM 1308 C C . ASN A 1 166 ? -17.445 -13.319 5.324 1.00 69.69 166 ASN A C 1
ATOM 1310 O O . ASN A 1 166 ? -17.331 -14.359 5.961 1.00 69.69 166 ASN A O 1
ATOM 1314 N N . ALA A 1 167 ? -16.488 -12.378 5.339 1.00 62.50 167 ALA A N 1
ATOM 1315 C CA . ALA A 1 167 ? -15.135 -12.582 5.885 1.00 62.50 167 ALA A CA 1
ATOM 1316 C C . ALA A 1 167 ? -14.437 -13.871 5.379 1.00 62.50 167 ALA A C 1
ATOM 1318 O O . ALA A 1 167 ? -13.400 -14.273 5.911 1.00 62.50 167 ALA A O 1
ATOM 1319 N N . VAL A 1 168 ? -15.006 -14.508 4.352 1.00 54.41 168 VAL A N 1
ATOM 1320 C CA . VAL A 1 168 ? -14.507 -15.686 3.659 1.00 54.41 168 VAL A CA 1
ATOM 1321 C C . VAL A 1 168 ? -13.839 -15.191 2.391 1.00 54.41 168 VAL A C 1
ATOM 1323 O O . VAL A 1 168 ? -14.349 -14.324 1.686 1.00 54.41 168 VAL A O 1
ATOM 1326 N N . VAL A 1 169 ? -12.661 -15.738 2.152 1.00 56.34 169 VAL A N 1
ATOM 1327 C CA . VAL A 1 169 ? -11.842 -15.494 0.977 1.00 56.34 169 VAL A CA 1
ATOM 1328 C C . VAL A 1 169 ? -12.533 -16.215 -0.184 1.00 56.34 169 VAL A C 1
ATOM 1330 O O . VAL A 1 169 ? -12.590 -17.448 -0.126 1.00 56.34 169 VAL A O 1
ATOM 1333 N N . PRO A 1 170 ? -13.058 -15.545 -1.228 1.00 50.19 170 PRO A N 1
ATOM 1334 C CA . PRO A 1 170 ? -13.353 -16.256 -2.471 1.00 50.19 170 PRO A CA 1
ATOM 1335 C C . PRO A 1 170 ? -12.088 -16.971 -2.938 1.00 50.19 170 PRO A C 1
ATOM 1337 O O . PRO A 1 170 ? -10.976 -16.631 -2.530 1.00 50.19 170 PRO A O 1
ATOM 1340 N N . THR A 1 171 ? -12.239 -17.960 -3.810 1.00 47.06 171 THR A N 1
ATOM 1341 C CA . THR A 1 171 ? -11.154 -18.681 -4.486 1.00 47.06 171 THR A CA 1
ATOM 1342 C C . THR A 1 171 ? -10.291 -17.739 -5.335 1.00 47.06 171 THR A C 1
ATOM 1344 O O . THR A 1 171 ? -10.285 -17.787 -6.563 1.00 47.06 171 THR A O 1
ATOM 1347 N N . PHE A 1 172 ? -9.539 -16.851 -4.693 1.00 50.69 172 PHE A N 1
ATOM 1348 C CA . PHE A 1 172 ? -8.505 -16.069 -5.321 1.00 50.69 172 PHE A CA 1
ATOM 1349 C C . PHE A 1 172 ? -7.468 -17.056 -5.840 1.00 50.69 172 PHE A C 1
ATOM 1351 O O . PHE A 1 172 ? -7.119 -18.029 -5.163 1.00 50.69 172 PHE A O 1
ATOM 1358 N N . ARG A 1 173 ? -6.898 -16.778 -7.018 1.00 46.62 173 ARG A N 1
ATOM 1359 C CA . ARG A 1 173 ? -5.555 -17.276 -7.314 1.00 46.62 173 ARG A CA 1
ATOM 1360 C C . ARG A 1 173 ? -4.634 -16.633 -6.286 1.00 46.62 173 ARG A C 1
ATOM 1362 O O . ARG A 1 173 ? -4.054 -15.577 -6.531 1.00 46.62 173 ARG A O 1
ATOM 1369 N N . MET A 1 174 ? -4.552 -17.254 -5.110 1.00 53.28 174 MET A N 1
ATOM 1370 C CA . MET A 1 174 ? -3.578 -16.895 -4.101 1.00 53.28 174 MET A CA 1
ATOM 1371 C C . MET A 1 174 ? -2.231 -16.877 -4.792 1.00 53.28 174 MET A C 1
ATOM 1373 O O . MET A 1 174 ? -1.991 -17.664 -5.718 1.00 53.28 174 MET A O 1
ATOM 1377 N N . LYS A 1 175 ? -1.353 -15.982 -4.351 1.00 48.03 175 LYS A N 1
ATOM 1378 C CA . LYS A 1 175 ? 0.015 -15.994 -4.837 1.00 48.03 175 LYS A CA 1
ATOM 1379 C C . LYS A 1 175 ? 0.624 -17.337 -4.430 1.00 48.03 175 LYS A C 1
ATOM 1381 O O . LYS A 1 175 ? 1.112 -17.499 -3.317 1.00 48.03 175 LYS A O 1
ATOM 1386 N N . LYS A 1 176 ? 0.538 -18.338 -5.311 1.00 42.41 176 LYS A N 1
ATOM 1387 C CA . LYS A 1 176 ? 1.273 -19.583 -5.148 1.00 42.41 176 LYS A CA 1
ATOM 1388 C C . LYS A 1 176 ? 2.731 -19.159 -5.119 1.00 42.41 176 LYS A C 1
ATOM 1390 O O . LYS A 1 176 ? 3.171 -18.421 -6.003 1.00 42.41 176 LYS A O 1
ATOM 1395 N N . LYS A 1 177 ? 3.469 -19.623 -4.111 1.00 42.16 177 LYS A N 1
ATOM 1396 C CA . LYS A 1 177 ? 4.926 -19.714 -4.187 1.00 42.16 177 LYS A CA 1
ATOM 1397 C C . LYS A 1 177 ? 5.228 -20.619 -5.380 1.00 42.16 177 LYS A C 1
ATOM 1399 O O . LYS A 1 177 ? 5.315 -21.835 -5.246 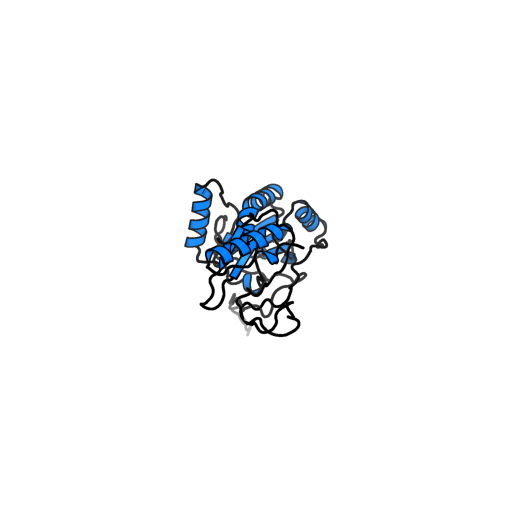1.00 42.16 177 LYS A O 1
ATOM 1404 N N . LEU A 1 178 ? 5.256 -20.037 -6.574 1.00 42.53 178 LEU A N 1
ATOM 1405 C CA . LEU A 1 178 ? 5.760 -20.680 -7.770 1.00 42.53 178 LEU A CA 1
ATOM 1406 C C . LEU A 1 178 ? 7.258 -20.773 -7.550 1.00 42.53 178 LEU A C 1
ATOM 1408 O O . LEU A 1 178 ? 7.988 -19.879 -7.952 1.00 42.53 178 LEU A O 1
ATOM 1412 N N . VAL A 1 179 ? 7.662 -21.848 -6.865 1.00 42.97 179 VAL A N 1
ATOM 1413 C CA . VAL A 1 179 ? 9.051 -22.271 -6.710 1.00 42.97 179 VAL A CA 1
ATOM 1414 C C . VAL A 1 179 ? 9.903 -21.280 -5.894 1.0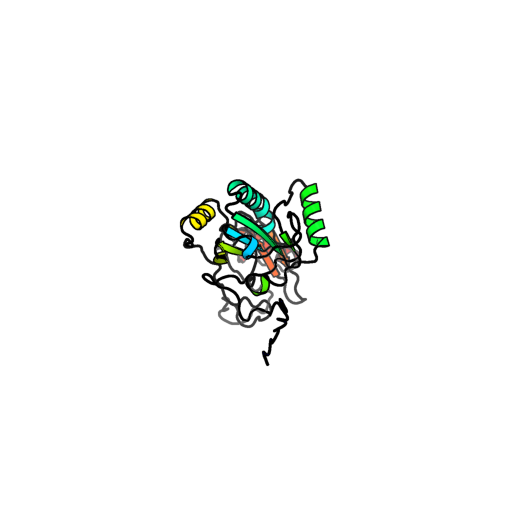0 42.97 179 VAL A C 1
ATOM 1416 O O . VAL A 1 179 ? 9.670 -20.075 -5.861 1.00 42.97 179 VAL A O 1
ATOM 1419 N N . LYS A 1 180 ? 10.913 -21.775 -5.169 1.00 40.00 180 LYS A N 1
ATOM 1420 C CA . LYS A 1 180 ? 11.959 -20.907 -4.611 1.00 40.00 180 LYS A CA 1
ATOM 1421 C C . LYS A 1 180 ? 12.718 -20.287 -5.790 1.00 40.00 180 LYS A C 1
ATOM 1423 O O . LYS A 1 180 ? 13.656 -20.895 -6.294 1.00 40.00 180 LYS A O 1
ATOM 1428 N N . PHE A 1 181 ? 12.283 -19.124 -6.276 1.00 40.22 181 PHE A N 1
ATOM 1429 C CA . PHE A 1 181 ? 13.078 -18.332 -7.208 1.00 40.22 181 PHE A CA 1
ATOM 1430 C C . PHE A 1 181 ? 14.258 -17.769 -6.427 1.00 40.22 181 PHE A C 1
ATOM 1432 O O . PHE A 1 181 ? 14.182 -16.704 -5.815 1.00 40.22 181 PHE A O 1
ATOM 1439 N N . ASP A 1 182 ? 15.337 -18.533 -6.395 1.00 44.47 182 ASP A N 1
ATOM 1440 C CA . ASP A 1 182 ? 16.594 -18.035 -5.896 1.00 44.47 182 ASP A CA 1
ATOM 1441 C C . ASP A 1 182 ? 17.246 -17.203 -7.005 1.00 44.47 182 ASP A C 1
ATOM 1443 O O . ASP A 1 182 ? 17.573 -17.683 -8.092 1.00 44.47 182 ASP A O 1
ATOM 1447 N N . ARG A 1 183 ? 17.389 -15.902 -6.747 1.00 43.09 183 ARG A N 1
ATOM 1448 C CA . ARG A 1 183 ? 18.062 -14.979 -7.666 1.00 43.09 183 ARG A CA 1
ATOM 1449 C C . ARG A 1 183 ? 19.572 -15.255 -7.744 1.00 43.09 183 ARG A C 1
ATOM 1451 O O . ARG A 1 183 ? 20.217 -14.733 -8.653 1.00 43.09 183 ARG A O 1
ATOM 1458 N N . HIS A 1 184 ? 20.106 -16.037 -6.807 1.00 43.88 184 HIS A N 1
ATOM 1459 C CA . HIS A 1 184 ? 21.522 -16.278 -6.566 1.00 43.88 184 HIS A CA 1
ATOM 1460 C C . HIS A 1 184 ? 21.958 -17.728 -6.822 1.00 43.88 184 HIS A C 1
ATOM 1462 O O . HIS A 1 184 ? 23.087 -17.909 -7.271 1.00 43.88 184 HIS A O 1
ATOM 1468 N N . THR A 1 185 ? 21.105 -18.746 -6.629 1.00 42.66 185 THR A N 1
ATOM 1469 C CA . THR A 1 185 ? 21.424 -20.122 -7.065 1.00 42.66 185 THR A CA 1
ATOM 1470 C C . THR A 1 185 ? 20.959 -20.386 -8.497 1.00 42.66 185 THR A C 1
ATOM 1472 O O . THR A 1 185 ? 19.781 -20.356 -8.853 1.00 42.66 185 THR A O 1
ATOM 1475 N N . LEU A 1 186 ? 21.942 -20.654 -9.356 1.00 48.06 186 LEU A N 1
ATOM 1476 C CA . LEU A 1 186 ? 21.764 -21.050 -10.754 1.00 48.06 186 LEU A CA 1
ATOM 1477 C C . LEU A 1 186 ? 21.551 -22.566 -10.913 1.00 48.06 186 LEU A C 1
ATOM 1479 O O . LEU A 1 186 ? 21.316 -23.019 -12.029 1.00 48.06 186 LEU A O 1
ATOM 1483 N N . GLU A 1 187 ? 21.626 -23.331 -9.821 1.00 43.16 187 GLU A N 1
ATOM 1484 C CA . GLU A 1 187 ? 21.817 -24.787 -9.840 1.00 43.16 187 GLU A CA 1
ATOM 1485 C C . GLU A 1 187 ? 20.572 -25.602 -10.197 1.00 43.16 187 GLU A C 1
ATOM 1487 O O . GLU A 1 187 ? 20.697 -26.784 -10.497 1.00 43.16 187 GLU A O 1
ATOM 1492 N N . ASN A 1 188 ? 19.377 -25.003 -10.217 1.00 40.59 188 ASN A N 1
ATOM 1493 C CA . ASN A 1 188 ? 18.169 -25.742 -10.580 1.00 40.59 188 ASN A CA 1
ATOM 1494 C C . ASN A 1 188 ? 17.303 -24.974 -11.594 1.00 40.59 188 ASN A C 1
ATOM 1496 O O . ASN A 1 188 ? 16.415 -24.205 -11.206 1.00 40.59 188 ASN A O 1
ATOM 1500 N N . PRO A 1 189 ? 17.579 -25.110 -12.905 1.00 42.00 189 PRO A N 1
ATOM 1501 C CA . PRO A 1 189 ? 16.756 -24.507 -13.939 1.00 42.00 189 PRO A CA 1
ATOM 1502 C C . PRO A 1 189 ? 15.395 -25.206 -13.984 1.00 42.00 189 PRO A C 1
ATOM 1504 O O . PRO A 1 189 ? 15.287 -26.388 -14.309 1.00 42.00 189 PRO A O 1
ATOM 1507 N N . TYR A 1 190 ? 14.333 -24.455 -13.705 1.00 42.94 190 TYR A N 1
ATOM 1508 C CA . TYR A 1 190 ? 12.981 -24.905 -14.006 1.00 42.94 190 TYR A CA 1
ATOM 1509 C C . TYR A 1 190 ? 12.793 -24.830 -15.523 1.00 42.94 190 TYR A C 1
ATOM 1511 O O . TYR A 1 190 ? 12.505 -23.774 -16.074 1.00 42.94 190 TYR A O 1
ATOM 1519 N N . ILE A 1 191 ? 13.020 -25.987 -16.152 1.00 41.19 191 ILE A N 1
ATOM 1520 C CA . ILE A 1 191 ? 12.803 -26.328 -17.562 1.00 41.19 191 ILE A CA 1
ATOM 1521 C C . ILE A 1 191 ? 13.706 -25.564 -18.541 1.00 41.19 191 ILE A C 1
ATOM 1523 O O . ILE A 1 191 ? 13.266 -24.626 -19.186 1.00 41.19 191 ILE A O 1
ATOM 1527 N N . ILE A 1 192 ? 14.944 -26.047 -18.702 1.00 38.31 192 ILE A N 1
ATOM 1528 C CA . ILE A 1 192 ? 15.494 -26.425 -20.018 1.00 38.31 192 ILE A CA 1
ATOM 1529 C C . ILE A 1 192 ? 16.387 -27.652 -19.775 1.00 38.31 192 ILE A C 1
ATOM 1531 O O . ILE A 1 192 ? 17.519 -27.523 -19.313 1.00 38.31 192 ILE A O 1
ATOM 1535 N N . ARG A 1 193 ? 15.879 -28.859 -20.047 1.00 34.56 193 ARG A N 1
ATOM 1536 C CA . ARG A 1 193 ? 16.765 -29.982 -20.379 1.00 34.56 193 ARG A CA 1
ATOM 1537 C C . ARG A 1 193 ? 17.067 -29.815 -21.861 1.00 34.56 193 ARG A C 1
ATOM 1539 O O . ARG A 1 193 ? 16.184 -30.051 -22.677 1.00 34.56 193 ARG A O 1
ATOM 1546 N N . TYR A 1 194 ? 18.275 -29.367 -22.189 1.00 39.38 194 TYR A N 1
ATOM 1547 C CA . TYR A 1 194 ? 18.796 -29.572 -23.534 1.00 39.38 194 TYR A CA 1
ATOM 1548 C C . TYR A 1 194 ? 18.925 -31.090 -23.710 1.00 39.38 194 TYR A C 1
ATOM 1550 O O . TYR A 1 194 ? 19.564 -31.729 -22.863 1.00 39.38 194 TYR A O 1
ATOM 1558 N N . PRO A 1 195 ? 18.278 -31.702 -24.713 1.00 34.34 195 PRO A N 1
ATOM 1559 C CA . PRO A 1 195 ? 18.698 -33.017 -25.144 1.00 34.34 195 PRO A CA 1
ATOM 1560 C C . PRO A 1 195 ? 20.098 -32.806 -25.724 1.00 34.34 195 PRO A C 1
ATOM 1562 O O . PRO A 1 195 ? 20.241 -32.184 -26.766 1.00 34.34 195 PRO A O 1
ATOM 1565 N N . GLU A 1 196 ? 21.107 -33.260 -24.984 1.00 36.03 196 GLU A N 1
ATOM 1566 C CA . GLU A 1 196 ? 22.510 -33.331 -25.409 1.00 36.03 196 GLU A CA 1
ATOM 1567 C C . GLU A 1 196 ? 23.291 -32.001 -25.429 1.00 36.03 196 GLU A C 1
ATOM 1569 O O . GLU A 1 196 ? 23.387 -31.302 -26.429 1.00 36.03 196 GLU A O 1
ATOM 1574 N N . GLY A 1 197 ? 23.950 -31.699 -24.302 1.00 42.25 197 GLY A N 1
ATOM 1575 C CA . GLY A 1 197 ? 25.067 -30.746 -24.258 1.00 42.25 197 GLY A CA 1
ATOM 1576 C C . GLY A 1 197 ? 24.686 -29.262 -24.190 1.00 42.25 197 GLY A C 1
ATOM 1577 O O . GLY A 1 197 ? 23.603 -28.833 -24.573 1.00 42.25 197 GLY A O 1
ATOM 1578 N N . LYS A 1 198 ? 25.590 -28.453 -23.623 1.00 41.03 198 LYS A N 1
ATOM 1579 C CA . LYS A 1 198 ? 25.491 -26.985 -23.661 1.00 41.03 198 LYS A CA 1
ATOM 1580 C C . LYS A 1 198 ? 25.929 -26.518 -25.057 1.00 41.03 198 LYS A C 1
ATOM 1582 O O . LYS A 1 198 ? 26.983 -26.972 -25.493 1.00 41.03 198 LYS A O 1
ATOM 1587 N N . PRO A 1 199 ? 25.201 -25.616 -25.736 1.00 42.09 199 PRO A N 1
ATOM 1588 C CA . PRO A 1 199 ? 25.641 -25.111 -27.030 1.00 42.09 199 PRO A CA 1
ATOM 1589 C C . PRO A 1 199 ? 26.902 -24.251 -26.866 1.00 42.09 199 PRO A C 1
ATOM 1591 O O . PRO A 1 199 ? 26.950 -23.369 -26.008 1.00 42.09 199 PRO A O 1
ATOM 1594 N N . GLU A 1 200 ? 27.911 -24.505 -27.701 1.00 41.44 200 GLU A N 1
ATOM 1595 C CA . GLU A 1 200 ? 29.199 -23.789 -27.727 1.00 41.44 200 GLU A CA 1
ATOM 1596 C C . GLU A 1 200 ? 29.080 -22.349 -28.270 1.00 41.44 200 GLU A C 1
ATOM 1598 O O . GLU A 1 200 ? 30.012 -21.555 -28.149 1.00 41.44 200 GLU A O 1
ATOM 1603 N N . HIS A 1 201 ? 27.905 -21.964 -28.783 1.00 42.81 201 HIS A N 1
ATOM 1604 C CA . HIS A 1 201 ? 27.637 -20.631 -29.319 1.00 42.81 201 HIS A CA 1
ATOM 1605 C C . HIS A 1 201 ? 26.370 -20.013 -28.710 1.00 42.81 201 HIS A C 1
ATOM 1607 O O . HIS A 1 201 ? 25.251 -20.352 -29.086 1.00 42.81 201 HIS A O 1
ATOM 1613 N N . GLY A 1 202 ? 26.571 -19.098 -27.755 1.00 42.75 202 GLY A N 1
ATOM 1614 C CA . GLY A 1 202 ? 25.845 -17.823 -27.623 1.00 42.75 202 GLY A CA 1
ATOM 1615 C C . GLY A 1 202 ? 24.323 -17.790 -27.438 1.00 42.75 202 GLY A C 1
ATOM 1616 O O . GLY A 1 202 ? 23.785 -16.695 -27.302 1.00 42.75 202 GLY A O 1
ATOM 1617 N N . LEU A 1 203 ? 23.596 -18.910 -27.413 1.00 38.66 203 LEU A N 1
ATOM 1618 C CA . LEU A 1 203 ? 22.144 -18.844 -27.245 1.00 38.66 203 LEU A CA 1
ATOM 1619 C C . LEU A 1 203 ? 21.797 -18.323 -25.839 1.00 38.66 203 LEU A C 1
ATOM 1621 O O . LEU A 1 203 ? 22.213 -18.924 -24.839 1.00 38.66 203 LEU A O 1
ATOM 1625 N N . PRO A 1 204 ? 21.018 -17.229 -25.718 1.00 46.97 204 PRO A N 1
ATOM 1626 C CA . PRO A 1 204 ? 20.584 -16.747 -24.420 1.00 46.97 204 PRO A CA 1
ATOM 1627 C C . PRO A 1 204 ? 19.717 -17.826 -23.776 1.00 46.97 204 PRO A C 1
ATOM 1629 O O . PRO A 1 204 ? 18.682 -18.215 -24.313 1.00 46.97 204 PRO A O 1
ATOM 1632 N N . GLY A 1 205 ? 20.131 -18.321 -22.608 1.00 45.44 205 GLY A N 1
ATOM 1633 C CA . GLY A 1 205 ? 19.314 -19.241 -21.826 1.00 45.44 205 GLY A CA 1
ATOM 1634 C C . GLY A 1 205 ? 17.965 -18.596 -21.509 1.00 45.44 205 GLY A C 1
ATOM 1635 O O . GLY A 1 205 ? 17.885 -17.683 -20.683 1.00 45.44 205 GLY A O 1
ATOM 1636 N N . ILE A 1 206 ? 16.900 -19.060 -22.163 1.00 43.44 206 ILE A N 1
ATOM 1637 C CA . ILE A 1 206 ? 15.552 -18.522 -21.980 1.00 43.44 206 ILE A CA 1
ATOM 1638 C C . ILE A 1 206 ? 15.025 -18.993 -20.620 1.00 43.44 206 ILE A C 1
ATOM 1640 O O . ILE A 1 206 ? 14.775 -20.172 -20.396 1.00 43.44 206 ILE A O 1
ATOM 1644 N N . ARG A 1 207 ? 14.842 -18.061 -19.682 1.00 51.16 207 ARG A N 1
ATOM 1645 C CA . ARG A 1 207 ? 14.126 -18.310 -18.423 1.00 51.16 207 ARG A CA 1
ATOM 1646 C C . ARG A 1 207 ? 12.767 -17.624 -18.500 1.00 51.16 207 ARG A C 1
ATOM 1648 O O . ARG A 1 207 ? 12.677 -16.436 -18.204 1.00 51.16 207 ARG A O 1
ATOM 1655 N N . SER A 1 208 ? 11.723 -18.361 -18.872 1.00 47.84 208 SER A N 1
ATOM 1656 C CA . SER A 1 208 ? 10.376 -17.796 -19.016 1.00 47.84 208 SER A CA 1
ATOM 1657 C C . SER A 1 208 ? 9.412 -18.358 -17.980 1.00 47.84 208 SER A C 1
ATOM 1659 O O . SER A 1 208 ? 9.177 -19.560 -17.911 1.00 47.84 208 SER A O 1
ATOM 1661 N N . VAL A 1 209 ? 8.793 -17.465 -17.208 1.00 51.06 209 VAL A N 1
ATOM 1662 C CA . VAL A 1 209 ? 7.498 -17.730 -16.575 1.00 51.06 209 VAL A CA 1
ATOM 1663 C C . VAL A 1 209 ? 6.478 -16.950 -17.391 1.00 51.06 209 VAL A C 1
ATOM 1665 O O . VAL A 1 209 ? 6.380 -15.733 -17.254 1.00 51.06 209 VAL A O 1
ATOM 1668 N N . PHE A 1 210 ? 5.754 -17.629 -18.279 1.00 55.69 210 PHE A N 1
ATOM 1669 C CA . PHE A 1 210 ? 4.672 -16.990 -19.022 1.00 55.69 210 PHE A CA 1
ATOM 1670 C C . PHE A 1 210 ? 3.495 -16.742 -18.076 1.00 55.69 210 PHE A C 1
ATOM 1672 O O . PHE A 1 210 ? 2.885 -17.672 -17.547 1.00 55.69 210 PHE A O 1
ATOM 1679 N N . THR A 1 211 ? 3.192 -15.471 -17.834 1.00 51.09 211 THR A N 1
ATOM 1680 C CA . THR A 1 211 ? 1.958 -15.050 -17.168 1.00 51.09 211 THR A CA 1
ATOM 1681 C C . THR A 1 211 ? 0.922 -14.647 -18.216 1.00 51.09 211 THR A C 1
ATOM 1683 O O . THR A 1 211 ? 1.273 -14.322 -19.348 1.00 51.09 211 THR A O 1
ATOM 1686 N N . GLY A 1 212 ? -0.359 -14.621 -17.841 1.00 55.34 212 GLY A N 1
ATOM 1687 C CA . GLY A 1 212 ? -1.378 -13.944 -18.649 1.00 55.34 212 GLY A CA 1
ATOM 1688 C C . GLY A 1 212 ? -1.140 -12.430 -18.745 1.00 55.34 212 GLY A C 1
ATOM 1689 O O . GLY A 1 212 ? -0.258 -11.885 -18.075 1.00 55.34 212 GLY A O 1
ATOM 1690 N N . TYR A 1 213 ? -1.956 -11.759 -19.560 1.00 57.16 213 TYR A N 1
ATOM 1691 C CA . TYR A 1 213 ? -1.964 -10.301 -19.703 1.00 57.16 213 TYR A CA 1
ATOM 1692 C C . TYR A 1 213 ? -2.320 -9.611 -18.375 1.00 57.16 213 TYR A C 1
ATOM 1694 O O . TYR A 1 213 ? -3.241 -10.029 -17.670 1.00 57.16 213 TYR A O 1
ATOM 1702 N N . ILE A 1 214 ? -1.585 -8.554 -18.026 1.00 63.41 214 ILE A N 1
ATOM 1703 C CA . ILE A 1 214 ? -1.758 -7.795 -16.783 1.00 63.41 214 ILE A CA 1
ATOM 1704 C C . ILE A 1 214 ? -2.234 -6.387 -17.139 1.00 63.41 214 ILE A C 1
ATOM 1706 O O . ILE A 1 214 ? -1.414 -5.538 -17.459 1.00 63.41 214 ILE A O 1
ATOM 1710 N N . ASP A 1 215 ? -3.533 -6.114 -17.027 1.00 44.78 215 ASP A N 1
ATOM 1711 C CA . ASP A 1 215 ? -4.206 -4.869 -17.469 1.00 44.78 215 ASP A CA 1
ATOM 1712 C C . ASP A 1 215 ? -3.538 -3.546 -17.008 1.00 44.78 215 ASP A C 1
ATOM 1714 O O . ASP A 1 215 ? -3.694 -2.494 -17.621 1.00 44.78 215 ASP A O 1
ATOM 1718 N N . SER A 1 216 ? -2.729 -3.601 -15.945 1.00 48.59 216 SER A N 1
ATOM 1719 C CA . SER A 1 216 ? -2.025 -2.459 -15.342 1.00 48.59 216 SER A CA 1
ATOM 1720 C C . SER A 1 216 ? -0.571 -2.259 -15.800 1.00 48.59 216 SER A C 1
ATOM 1722 O O . SER A 1 216 ? 0.107 -1.364 -15.291 1.00 48.59 216 SER A O 1
ATOM 1724 N N . LEU A 1 217 ? -0.040 -3.101 -16.689 1.00 56.97 217 LEU A N 1
ATOM 1725 C CA . LEU A 1 217 ? 1.324 -2.983 -17.214 1.00 56.97 217 LEU A CA 1
ATOM 1726 C C . LEU A 1 217 ? 1.292 -2.576 -18.690 1.00 56.97 217 LEU A C 1
ATOM 1728 O O . LEU A 1 217 ? 0.502 -3.071 -19.482 1.00 56.97 217 LEU A O 1
ATOM 1732 N N . HIS A 1 218 ? 2.168 -1.660 -19.091 1.00 63.00 218 HIS A N 1
ATOM 1733 C CA . HIS A 1 218 ? 2.350 -1.371 -20.514 1.00 63.00 218 HIS A CA 1
ATOM 1734 C C . HIS A 1 218 ? 3.209 -2.456 -21.169 1.00 63.00 218 HIS A C 1
ATOM 1736 O O . HIS A 1 218 ? 4.022 -3.092 -20.491 1.00 63.00 218 HIS A O 1
ATOM 1742 N N . ASN A 1 219 ? 3.078 -2.617 -22.489 1.00 68.00 219 ASN A N 1
ATOM 1743 C CA . ASN A 1 219 ? 4.042 -3.395 -23.259 1.00 68.00 219 ASN A CA 1
ATOM 1744 C C . ASN A 1 219 ? 5.423 -2.737 -23.125 1.00 68.00 219 ASN A C 1
ATOM 1746 O O . ASN A 1 219 ? 5.594 -1.586 -23.535 1.00 68.00 219 ASN A O 1
ATOM 1750 N N . ARG A 1 220 ? 6.367 -3.413 -22.462 1.00 66.75 220 ARG A N 1
ATOM 1751 C CA . ARG A 1 220 ? 7.717 -2.891 -22.225 1.00 66.75 220 ARG A CA 1
ATOM 1752 C C . ARG A 1 220 ? 8.742 -4.008 -22.163 1.00 66.75 220 ARG A C 1
ATOM 1754 O O . ARG A 1 220 ? 8.511 -5.040 -21.538 1.00 66.75 220 ARG A O 1
ATOM 1761 N N . MET A 1 221 ? 9.906 -3.710 -22.727 1.00 67.56 221 MET A N 1
ATOM 1762 C CA . MET A 1 221 ? 11.135 -4.466 -22.559 1.00 67.56 221 MET A CA 1
ATOM 1763 C C . MET A 1 221 ? 12.046 -3.739 -21.560 1.00 67.56 221 MET A C 1
ATOM 1765 O O . MET A 1 221 ? 12.262 -2.530 -21.668 1.00 67.56 221 MET A O 1
ATOM 1769 N N . TYR A 1 222 ? 12.577 -4.466 -20.581 1.00 65.50 222 TYR A N 1
ATOM 1770 C CA . TYR A 1 222 ? 13.518 -3.962 -19.584 1.00 65.50 222 TYR A CA 1
ATOM 1771 C C . TYR A 1 222 ? 14.846 -4.706 -19.684 1.00 65.50 222 TYR A C 1
ATOM 1773 O O . TYR A 1 222 ? 14.867 -5.937 -19.674 1.00 65.50 222 TYR A O 1
ATOM 1781 N N . TYR A 1 223 ? 15.946 -3.955 -19.670 1.00 62.66 223 TYR A N 1
ATOM 1782 C CA . TYR A 1 223 ? 17.290 -4.500 -19.516 1.00 62.66 223 TYR A CA 1
ATOM 1783 C C . TYR A 1 223 ? 17.699 -4.472 -18.052 1.00 62.66 223 TYR A C 1
ATOM 1785 O O . TYR A 1 223 ? 17.651 -3.432 -17.393 1.00 62.66 223 TYR A O 1
ATOM 1793 N N . LEU A 1 224 ? 18.150 -5.611 -17.549 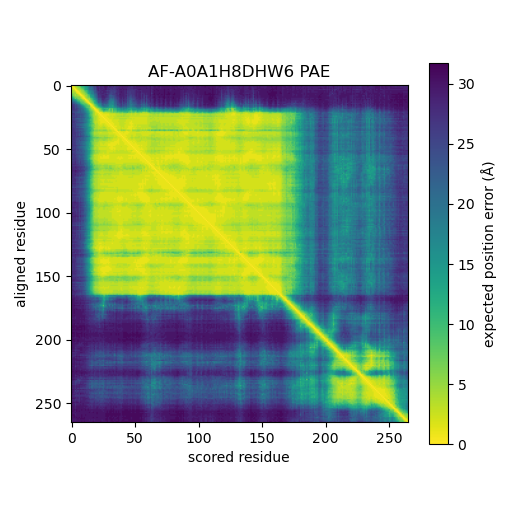1.00 54.16 224 LEU A N 1
ATOM 1794 C CA . LEU A 1 224 ? 18.862 -5.703 -16.288 1.00 54.16 224 LEU A CA 1
ATOM 1795 C C . LEU A 1 224 ? 20.261 -6.225 -16.595 1.00 54.16 224 LEU A C 1
ATOM 1797 O O . LEU A 1 224 ? 20.474 -7.429 -16.727 1.00 54.16 224 LEU A O 1
ATOM 1801 N N . HIS A 1 225 ? 21.209 -5.298 -16.722 1.00 52.75 225 HIS A N 1
ATOM 1802 C CA . HIS A 1 225 ? 22.620 -5.638 -16.831 1.00 52.75 225 HIS A CA 1
ATOM 1803 C C . HIS A 1 225 ? 23.095 -6.138 -15.461 1.00 52.75 225 HIS A C 1
ATOM 1805 O O . HIS A 1 225 ? 23.133 -5.383 -14.486 1.00 52.75 225 HIS A O 1
ATOM 1811 N N . GLN A 1 226 ? 23.368 -7.434 -15.352 1.00 48.34 226 GLN A N 1
ATOM 1812 C CA . GLN A 1 226 ? 23.902 -8.039 -14.139 1.00 48.34 226 GLN A CA 1
ATOM 1813 C C . GLN A 1 226 ? 25.051 -8.963 -14.536 1.00 48.34 226 GLN A C 1
ATOM 1815 O O . GLN A 1 226 ? 24.825 -10.133 -14.794 1.00 48.34 226 GLN A O 1
ATOM 1820 N N . ARG A 1 227 ? 26.267 -8.399 -14.467 1.00 47.53 227 ARG A N 1
ATOM 1821 C CA . ARG A 1 227 ? 27.586 -9.029 -14.678 1.00 47.53 227 ARG A CA 1
ATOM 1822 C C . ARG A 1 227 ? 27.976 -9.254 -16.145 1.00 47.53 227 ARG A C 1
ATOM 1824 O O . ARG A 1 227 ? 27.151 -9.172 -17.045 1.00 47.53 227 ARG A O 1
ATOM 1831 N N . ALA A 1 228 ? 29.285 -9.418 -16.349 1.00 52.41 228 ALA A N 1
ATOM 1832 C CA . ALA A 1 228 ? 29.971 -9.391 -17.643 1.00 52.41 228 ALA A CA 1
ATOM 1833 C C . ALA A 1 228 ? 29.635 -10.575 -18.572 1.00 52.41 228 ALA A C 1
ATOM 1835 O O . ALA A 1 228 ? 30.051 -10.580 -19.723 1.00 52.41 228 ALA A O 1
ATOM 1836 N N . ASP A 1 229 ? 28.900 -11.568 -18.078 1.00 49.91 229 ASP A N 1
ATOM 1837 C CA . ASP A 1 229 ? 28.716 -12.883 -18.686 1.00 49.91 229 ASP A CA 1
ATOM 1838 C C . ASP A 1 229 ? 27.285 -13.162 -19.178 1.00 49.91 229 ASP A C 1
ATOM 1840 O O . ASP A 1 229 ? 27.084 -14.116 -19.926 1.00 49.91 229 ASP A O 1
ATOM 1844 N N . PHE A 1 230 ? 26.280 -12.350 -18.817 1.00 54.00 230 PHE A N 1
ATOM 1845 C CA . PHE A 1 230 ? 24.926 -12.495 -19.371 1.00 54.00 230 PHE A CA 1
ATOM 1846 C C . PHE A 1 230 ? 24.075 -11.216 -19.302 1.00 54.00 230 PHE A C 1
ATOM 1848 O O . PHE A 1 230 ? 24.145 -10.425 -18.361 1.00 54.00 230 PHE A O 1
ATOM 1855 N N . THR A 1 231 ? 23.173 -11.054 -20.279 1.00 57.28 231 THR A N 1
ATOM 1856 C CA . THR A 1 231 ? 22.158 -9.987 -20.286 1.00 57.28 231 THR A CA 1
ATOM 1857 C C . THR A 1 231 ? 20.792 -10.549 -19.911 1.00 57.28 231 THR A C 1
ATOM 1859 O O . THR A 1 231 ? 20.337 -11.543 -20.472 1.00 57.28 231 THR A O 1
ATOM 1862 N N . ARG A 1 232 ? 20.107 -9.898 -18.963 1.00 60.16 232 ARG A N 1
ATOM 1863 C CA . ARG A 1 232 ? 18.752 -10.275 -18.547 1.00 60.16 232 ARG A CA 1
ATOM 1864 C C . ARG A 1 232 ? 17.732 -9.323 -19.154 1.00 60.16 232 ARG A C 1
ATOM 1866 O O . ARG A 1 232 ? 17.769 -8.124 -18.874 1.00 60.16 232 ARG A O 1
ATOM 1873 N N . ILE A 1 233 ? 16.810 -9.870 -19.939 1.00 66.56 233 ILE A N 1
ATOM 1874 C CA . ILE A 1 233 ? 15.743 -9.114 -20.597 1.00 66.56 233 ILE A CA 1
ATOM 1875 C C . ILE A 1 233 ? 14.402 -9.535 -19.994 1.00 66.56 233 ILE A C 1
ATOM 1877 O O . ILE A 1 233 ? 14.129 -10.725 -19.847 1.00 66.56 233 ILE A O 1
ATOM 1881 N N . PHE A 1 234 ? 13.578 -8.560 -19.616 1.00 68.94 234 PHE A N 1
ATOM 1882 C CA . PHE A 1 234 ? 12.218 -8.796 -19.132 1.00 68.94 234 PHE A CA 1
ATOM 1883 C C . PHE A 1 234 ? 11.215 -8.143 -20.064 1.00 68.94 234 PHE A C 1
ATOM 1885 O O . PHE A 1 234 ? 11.371 -6.976 -20.411 1.00 68.94 234 PHE A O 1
ATOM 1892 N N . PHE A 1 235 ? 10.154 -8.873 -20.381 1.00 71.00 235 PHE A N 1
ATOM 1893 C CA . PHE A 1 235 ? 9.034 -8.387 -21.173 1.00 71.00 235 PHE A CA 1
ATOM 1894 C C . PHE A 1 235 ? 7.784 -8.339 -20.295 1.00 71.00 235 PHE A C 1
ATOM 1896 O O . PHE A 1 235 ? 7.528 -9.261 -19.518 1.00 71.00 235 PHE A O 1
ATOM 1903 N N . SER A 1 236 ? 7.001 -7.270 -20.397 1.00 72.56 236 SER A N 1
ATOM 1904 C CA . SER A 1 236 ? 5.675 -7.171 -19.778 1.00 72.56 236 SER A CA 1
ATOM 1905 C C . SER A 1 236 ? 4.625 -6.965 -20.853 1.00 72.56 236 SER A C 1
ATOM 1907 O O . SER A 1 236 ? 4.821 -6.104 -21.698 1.00 72.56 236 SER A O 1
ATOM 1909 N N . ASN A 1 237 ? 3.509 -7.706 -20.810 1.00 72.69 237 ASN A N 1
ATOM 1910 C CA . ASN A 1 237 ? 2.389 -7.596 -21.762 1.00 72.69 237 ASN A CA 1
ATOM 1911 C C . ASN A 1 237 ? 2.791 -7.619 -23.247 1.00 72.69 237 ASN A C 1
ATOM 1913 O O . ASN A 1 237 ? 2.133 -7.020 -24.098 1.00 72.69 237 ASN A O 1
ATOM 1917 N N . THR A 1 238 ? 3.878 -8.317 -23.552 1.00 74.12 238 THR A N 1
ATOM 1918 C CA . THR A 1 238 ? 4.367 -8.540 -24.909 1.00 74.12 238 THR A CA 1
ATOM 1919 C C . THR A 1 238 ? 3.893 -9.918 -25.361 1.00 74.12 238 THR A C 1
ATOM 1921 O O . THR A 1 238 ? 3.989 -10.884 -24.602 1.00 74.12 238 THR A O 1
ATOM 1924 N N . SER A 1 239 ? 3.358 -10.022 -26.579 1.00 72.81 239 SER A N 1
ATOM 1925 C CA . SER A 1 239 ? 3.028 -11.328 -27.154 1.00 72.81 239 SER A CA 1
ATOM 1926 C C . SER A 1 239 ? 4.309 -12.123 -27.420 1.00 72.81 239 SER A C 1
ATOM 1928 O O . SER A 1 239 ? 5.368 -11.538 -27.649 1.00 72.81 239 SER A O 1
ATOM 1930 N N . VAL A 1 240 ? 4.227 -13.456 -27.417 1.00 68.25 240 VAL A N 1
ATOM 1931 C CA . VAL A 1 240 ? 5.389 -14.311 -27.721 1.00 68.25 240 VAL A CA 1
ATOM 1932 C C . VAL A 1 240 ? 6.015 -13.962 -29.083 1.00 68.25 240 VAL A C 1
ATOM 1934 O O . VAL A 1 240 ? 7.230 -13.774 -29.114 1.00 68.25 240 VAL A O 1
ATOM 1937 N N . PRO A 1 241 ? 5.247 -13.753 -30.176 1.00 66.69 241 PRO A N 1
ATOM 1938 C CA . PRO A 1 241 ? 5.829 -13.340 -31.455 1.00 66.69 241 PRO A CA 1
ATOM 1939 C C . PRO A 1 241 ? 6.564 -11.997 -31.381 1.00 66.69 241 PRO A C 1
ATOM 1941 O O . PRO A 1 241 ? 7.647 -11.849 -31.938 1.00 66.69 241 PRO A O 1
ATOM 1944 N N . GLU A 1 242 ? 6.010 -11.015 -30.666 1.00 70.38 242 GLU A N 1
ATOM 1945 C CA . GLU A 1 242 ? 6.641 -9.701 -30.525 1.00 70.38 242 GLU A CA 1
ATOM 1946 C C . GLU A 1 242 ? 7.910 -9.763 -29.668 1.00 70.38 242 GLU A C 1
ATOM 1948 O O . GLU A 1 242 ? 8.904 -9.118 -29.989 1.00 70.38 242 GLU A O 1
ATOM 1953 N N . MET A 1 243 ? 7.909 -10.590 -28.622 1.00 74.25 243 MET A N 1
ATOM 1954 C CA . MET A 1 243 ? 9.090 -10.856 -27.806 1.00 74.25 243 MET A CA 1
ATOM 1955 C C . MET A 1 243 ? 10.217 -11.449 -28.659 1.00 74.25 243 MET A C 1
ATOM 1957 O O . MET A 1 243 ? 11.342 -10.960 -28.610 1.00 74.25 243 MET A O 1
ATOM 1961 N N . VAL A 1 244 ? 9.911 -12.463 -29.474 1.00 67.69 244 VAL A N 1
ATOM 1962 C CA . VAL A 1 244 ? 10.886 -13.095 -30.373 1.00 67.69 244 VAL A CA 1
ATOM 1963 C C . VAL A 1 244 ? 11.429 -12.085 -31.390 1.00 67.69 244 VAL A C 1
ATOM 1965 O O . VAL A 1 244 ? 12.642 -12.013 -31.572 1.00 67.69 244 VAL A O 1
ATOM 1968 N N . ARG A 1 245 ? 10.572 -11.241 -31.987 1.00 69.06 245 ARG A N 1
ATOM 1969 C CA . ARG A 1 245 ? 11.013 -10.163 -32.893 1.00 69.06 245 ARG A CA 1
ATOM 1970 C C . ARG A 1 245 ? 11.974 -9.184 -32.218 1.00 69.06 245 ARG A C 1
ATOM 1972 O O . ARG A 1 245 ? 13.000 -8.843 -32.798 1.00 69.06 245 ARG A O 1
ATOM 1979 N N . GLN A 1 246 ? 11.663 -8.748 -30.998 1.00 69.69 246 GLN A N 1
ATOM 1980 C CA . GLN A 1 246 ? 12.497 -7.797 -30.257 1.00 69.69 246 GLN A CA 1
ATOM 1981 C C . GLN A 1 246 ? 13.844 -8.404 -29.844 1.00 69.69 246 GLN A C 1
ATOM 1983 O O . GLN A 1 246 ? 14.866 -7.732 -29.947 1.00 69.69 246 GLN A O 1
ATOM 1988 N N . ILE A 1 247 ? 13.870 -9.677 -29.437 1.00 68.12 247 ILE A N 1
ATOM 1989 C CA . ILE A 1 247 ? 15.120 -10.401 -29.149 1.00 68.12 247 ILE A CA 1
ATOM 1990 C C . ILE A 1 247 ? 15.951 -10.577 -30.428 1.00 68.12 247 ILE A C 1
ATOM 1992 O O . ILE A 1 247 ? 17.152 -10.319 -30.411 1.00 68.12 247 ILE A O 1
ATOM 1996 N N . GLY A 1 248 ? 15.318 -10.967 -31.539 1.00 63.78 248 GLY A N 1
ATOM 1997 C CA . GLY A 1 248 ? 15.987 -11.135 -32.831 1.00 63.78 248 GLY A CA 1
ATOM 1998 C C . GLY A 1 248 ? 16.621 -9.839 -33.339 1.00 63.78 248 GLY A C 1
ATOM 1999 O O . GLY A 1 248 ? 17.778 -9.840 -33.751 1.00 63.78 248 GLY A O 1
ATOM 2000 N N . ALA A 1 249 ? 15.907 -8.714 -33.223 1.00 63.53 249 ALA A N 1
ATOM 2001 C CA . ALA A 1 249 ? 16.455 -7.399 -33.545 1.00 63.53 249 ALA A CA 1
ATOM 2002 C C . ALA A 1 249 ? 17.687 -7.068 -32.686 1.00 63.53 249 ALA A C 1
ATOM 2004 O O . ALA A 1 249 ? 18.665 -6.532 -33.198 1.00 63.53 249 ALA A O 1
ATOM 2005 N N . LEU A 1 250 ? 17.678 -7.416 -31.396 1.00 61.19 250 LEU A N 1
ATOM 2006 C CA . LEU A 1 250 ? 18.811 -7.150 -30.509 1.00 61.19 250 LEU A CA 1
ATOM 2007 C C . LEU A 1 250 ? 20.065 -7.936 -30.868 1.00 61.19 250 LEU A C 1
ATOM 2009 O O . LEU A 1 250 ? 21.141 -7.347 -30.863 1.00 61.19 250 LEU A O 1
ATOM 2013 N N . ALA A 1 251 ? 19.922 -9.216 -31.208 1.00 56.62 251 ALA A N 1
ATOM 2014 C CA . ALA A 1 251 ? 21.046 -10.026 -31.667 1.00 56.62 251 ALA A CA 1
ATOM 2015 C C . ALA A 1 251 ? 21.626 -9.478 -32.982 1.00 56.62 251 ALA A C 1
ATOM 2017 O O . ALA A 1 251 ? 22.836 -9.312 -33.120 1.00 56.62 251 ALA A O 1
ATOM 2018 N N . TYR A 1 252 ? 20.746 -9.075 -33.907 1.00 50.22 252 TYR A N 1
ATOM 2019 C CA . TYR A 1 252 ? 21.144 -8.477 -35.180 1.00 50.22 252 TYR A CA 1
ATOM 2020 C C . TYR A 1 252 ? 21.964 -7.186 -34.994 1.00 50.22 252 TYR A C 1
ATOM 2022 O O . TYR A 1 252 ? 22.956 -6.977 -35.689 1.00 50.22 252 TYR A O 1
ATOM 2030 N N . PHE A 1 253 ? 21.598 -6.333 -34.030 1.00 46.53 253 PHE A N 1
ATOM 2031 C CA . PHE A 1 253 ? 22.343 -5.103 -33.728 1.00 46.53 253 PHE A CA 1
ATOM 2032 C C . PHE A 1 253 ? 23.594 -5.317 -32.860 1.00 46.53 253 PHE A C 1
ATOM 2034 O O . PHE A 1 253 ? 24.474 -4.458 -32.873 1.00 46.53 253 PHE A O 1
ATOM 2041 N N . SER A 1 254 ? 23.709 -6.431 -32.125 1.00 48.34 254 SER A N 1
ATOM 2042 C CA . SER A 1 254 ? 24.911 -6.769 -31.345 1.00 48.34 254 SER A CA 1
ATOM 2043 C C . SER A 1 254 ? 26.009 -7.456 -32.165 1.00 48.34 254 SER A C 1
ATOM 2045 O O . SER A 1 254 ? 27.052 -7.783 -31.608 1.00 48.34 254 SER A O 1
ATOM 2047 N N . GLY A 1 255 ? 25.805 -7.634 -33.476 1.00 38.19 255 GLY A N 1
ATOM 2048 C CA . GLY A 1 255 ? 26.765 -8.277 -34.379 1.00 38.19 255 GLY A CA 1
ATOM 2049 C C . GLY A 1 255 ? 26.673 -9.806 -34.409 1.00 38.19 255 GLY A C 1
ATOM 2050 O O . GLY A 1 255 ? 27.402 -10.433 -35.173 1.00 38.19 255 GLY A O 1
ATOM 2051 N N . ASP A 1 256 ? 25.752 -10.398 -33.643 1.00 45.62 256 ASP A N 1
ATOM 2052 C CA . ASP A 1 256 ? 25.475 -11.832 -33.653 1.00 45.62 256 ASP A CA 1
ATOM 2053 C C . ASP A 1 256 ? 24.314 -12.086 -34.615 1.00 45.62 256 ASP A C 1
ATOM 2055 O O . ASP A 1 256 ? 23.137 -11.943 -34.278 1.00 45.62 256 ASP A O 1
ATOM 2059 N N . SER A 1 257 ? 24.633 -12.432 -35.859 1.00 34.28 257 SER A N 1
ATOM 2060 C CA . SER A 1 257 ? 23.626 -12.772 -36.857 1.00 34.28 257 SER A CA 1
ATOM 2061 C C . SER A 1 257 ? 22.884 -14.047 -36.439 1.00 34.28 257 SER A C 1
ATOM 2063 O O . SER A 1 257 ? 23.320 -15.155 -36.752 1.00 34.28 257 SER A O 1
ATOM 2065 N N . LEU A 1 258 ? 21.755 -13.912 -35.737 1.00 38.56 258 LEU A N 1
ATOM 2066 C CA . LEU A 1 258 ? 20.759 -14.977 -35.651 1.00 38.56 258 LEU A CA 1
ATOM 2067 C C . LEU A 1 258 ? 20.229 -15.190 -37.072 1.00 38.56 258 LEU A C 1
ATOM 2069 O O . LEU A 1 258 ? 19.496 -14.348 -37.594 1.00 38.56 258 LEU A O 1
ATOM 2073 N N . SER A 1 259 ? 20.659 -16.271 -37.725 1.00 32.94 259 SER A N 1
ATOM 2074 C CA . SER A 1 259 ? 20.164 -16.642 -39.047 1.00 32.94 259 SER A CA 1
ATOM 2075 C C . SER A 1 259 ? 18.638 -16.773 -39.007 1.00 32.94 259 SER A C 1
ATOM 2077 O O . SER A 1 259 ? 18.050 -17.281 -38.049 1.00 32.94 259 SER A O 1
ATOM 2079 N N . ALA A 1 260 ? 17.990 -16.268 -40.055 1.00 33.06 260 ALA A N 1
ATOM 2080 C CA . ALA A 1 260 ? 16.541 -16.122 -40.181 1.00 33.06 260 ALA A CA 1
ATOM 2081 C C . ALA A 1 260 ? 15.760 -17.456 -40.243 1.00 33.06 260 ALA A C 1
ATOM 2083 O O . ALA A 1 260 ? 14.542 -17.446 -40.414 1.00 33.06 260 ALA A O 1
ATOM 2084 N N . ASP A 1 261 ? 16.427 -18.594 -40.056 1.00 31.89 261 ASP A N 1
ATOM 2085 C CA . ASP A 1 261 ? 15.864 -19.932 -40.258 1.00 31.89 261 ASP A CA 1
ATOM 2086 C C . ASP A 1 261 ? 14.990 -20.421 -39.089 1.00 31.89 261 ASP A C 1
ATOM 2088 O O . ASP A 1 261 ? 14.282 -21.415 -39.216 1.00 31.89 261 ASP A O 1
ATOM 2092 N N . TYR A 1 262 ? 14.971 -19.711 -37.956 1.00 35.16 262 TYR A N 1
ATOM 2093 C CA . TYR A 1 262 ? 14.248 -20.138 -36.746 1.00 35.16 262 TYR A CA 1
ATOM 2094 C C . TYR A 1 262 ? 12.851 -19.515 -36.560 1.00 35.16 262 TYR A C 1
ATOM 2096 O O . TYR A 1 262 ? 12.208 -19.756 -35.540 1.00 35.16 262 TYR A O 1
ATOM 2104 N N . LEU A 1 263 ? 12.357 -18.716 -37.516 1.00 27.52 263 LEU A N 1
ATOM 2105 C CA . LEU A 1 263 ? 11.065 -18.007 -37.407 1.00 27.52 263 LEU A CA 1
ATOM 2106 C C . LEU A 1 263 ? 9.887 -18.679 -38.132 1.00 27.52 263 LEU A C 1
ATOM 2108 O O . LEU A 1 263 ? 8.839 -18.057 -38.296 1.00 27.52 263 LEU A O 1
ATOM 2112 N N . THR A 1 264 ? 10.021 -19.937 -38.546 1.00 27.86 264 THR A N 1
ATOM 2113 C CA . THR A 1 264 ? 8.920 -20.693 -39.162 1.00 27.86 264 THR A CA 1
ATOM 2114 C C . THR A 1 264 ? 8.512 -21.883 -38.307 1.00 27.86 264 THR A C 1
ATOM 2116 O O . THR A 1 264 ? 8.888 -22.992 -38.636 1.00 27.86 264 THR A O 1
ATOM 2119 N N . TYR A 1 265 ? 7.741 -21.652 -37.235 1.00 30.36 265 TYR A N 1
ATOM 2120 C CA . TYR A 1 265 ? 6.734 -22.585 -36.690 1.00 30.36 265 TYR A CA 1
ATOM 2121 C C . TYR A 1 265 ? 5.699 -21.826 -35.852 1.00 30.36 265 TYR A C 1
ATOM 2123 O O . TYR A 1 265 ? 6.108 -20.999 -35.003 1.00 30.36 265 TYR A O 1
#

Mean predicted aligned error: 15.72 Å